Protein AF-A0A329TWL8-F1 (afdb_monomer)

Structure (mmCIF, N/CA/C/O backbone):
data_AF-A0A329TWL8-F1
#
_entry.id   AF-A0A329TWL8-F1
#
loop_
_atom_site.group_PDB
_atom_site.id
_atom_site.type_symbol
_atom_site.label_atom_id
_atom_site.label_alt_id
_atom_site.label_comp_id
_atom_site.label_asym_id
_atom_site.label_entity_id
_atom_site.label_seq_id
_atom_site.pdbx_PDB_ins_code
_atom_site.Cartn_x
_atom_site.Cartn_y
_atom_site.Cartn_z
_atom_site.occupancy
_atom_site.B_iso_or_equiv
_atom_site.auth_seq_id
_atom_site.auth_comp_id
_atom_site.auth_asym_id
_atom_site.auth_atom_id
_atom_site.pdbx_PDB_model_num
ATOM 1 N N . ASP A 1 1 ? -19.355 -15.236 -32.716 1.00 65.25 1 ASP A N 1
ATOM 2 C CA . ASP A 1 1 ? -18.525 -16.427 -32.459 1.00 65.25 1 ASP A CA 1
ATOM 3 C C . ASP A 1 1 ? -17.186 -16.165 -31.797 1.00 65.25 1 ASP A C 1
ATOM 5 O O . ASP A 1 1 ? -17.048 -16.564 -30.650 1.00 65.25 1 ASP A O 1
ATOM 9 N N . VAL A 1 2 ? -16.257 -15.403 -32.382 1.00 63.81 2 VAL A N 1
ATOM 10 C CA . VAL A 1 2 ? -14.885 -15.253 -31.831 1.00 63.81 2 VAL A CA 1
ATOM 11 C C . VAL A 1 2 ? -14.821 -14.776 -30.362 1.00 63.81 2 VAL A C 1
ATOM 13 O O . VAL A 1 2 ? -14.029 -15.282 -29.573 1.00 63.81 2 VAL A O 1
ATOM 16 N N . ARG A 1 3 ? -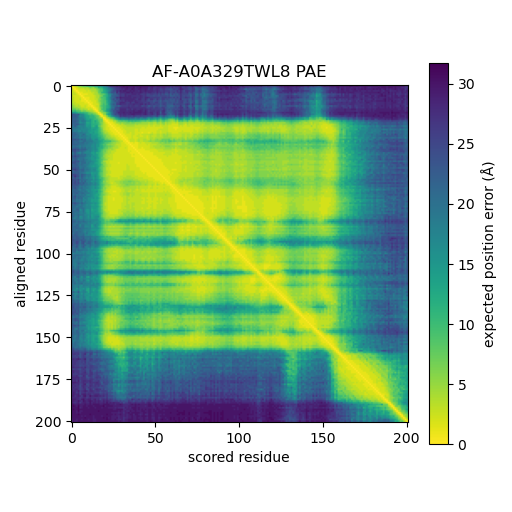15.680 -13.834 -29.936 1.00 63.31 3 ARG A N 1
ATOM 17 C CA . ARG A 1 3 ? -15.726 -13.373 -28.527 1.00 63.31 3 ARG A CA 1
ATOM 18 C C . ARG A 1 3 ? -16.242 -14.434 -27.549 1.00 63.31 3 ARG A C 1
ATOM 20 O O . ARG A 1 3 ? -15.823 -14.441 -26.391 1.00 63.31 3 ARG A O 1
ATOM 27 N N . ALA A 1 4 ? -17.156 -15.296 -27.993 1.00 77.00 4 ALA A N 1
ATOM 28 C CA . ALA A 1 4 ? -17.702 -16.370 -27.171 1.00 77.00 4 ALA A CA 1
ATOM 29 C C . ALA A 1 4 ? -16.665 -17.486 -26.994 1.00 77.00 4 ALA A C 1
ATOM 31 O O . ALA A 1 4 ? -16.421 -17.898 -25.864 1.00 77.00 4 ALA A O 1
ATOM 32 N N . GLU A 1 5 ? -15.973 -17.866 -28.072 1.00 68.12 5 GLU A N 1
ATOM 33 C CA . GLU A 1 5 ? -14.856 -18.817 -28.020 1.00 68.12 5 GLU A CA 1
ATOM 34 C C . GLU A 1 5 ? -13.704 -18.306 -27.152 1.00 68.12 5 GLU A C 1
ATOM 36 O O . GLU A 1 5 ? -13.196 -19.044 -26.312 1.00 68.12 5 GLU A O 1
ATOM 41 N N . TYR A 1 6 ? -13.334 -17.025 -27.268 1.00 59.16 6 TYR A N 1
ATOM 42 C CA . TYR A 1 6 ? -12.262 -16.449 -26.450 1.00 59.16 6 TYR A CA 1
ATOM 43 C C . TYR A 1 6 ? -12.638 -16.388 -24.961 1.00 59.16 6 TYR A C 1
ATOM 45 O O . TYR A 1 6 ? -11.825 -16.701 -24.091 1.00 59.16 6 TYR A O 1
ATOM 53 N N . SER A 1 7 ? -13.898 -16.058 -24.654 1.00 70.38 7 SER A N 1
ATOM 54 C CA . SER A 1 7 ? -14.418 -16.088 -23.280 1.00 70.38 7 SER A CA 1
ATOM 55 C C . SER A 1 7 ? -14.464 -17.512 -22.723 1.00 70.38 7 SER A C 1
ATOM 57 O O . SER A 1 7 ? -14.167 -17.730 -21.550 1.00 70.38 7 SER A O 1
ATOM 59 N N . GLN A 1 8 ? -14.818 -18.490 -23.555 1.00 76.19 8 GLN A N 1
ATOM 60 C CA . GLN A 1 8 ? -14.860 -19.902 -23.188 1.00 76.19 8 GLN A CA 1
ATOM 61 C C . GLN A 1 8 ? -13.454 -20.474 -22.971 1.00 76.19 8 GLN A C 1
ATOM 63 O O . GLN A 1 8 ? -13.246 -21.207 -22.006 1.00 76.19 8 GLN A O 1
ATOM 68 N N . MET A 1 9 ? -12.480 -20.079 -23.793 1.00 72.75 9 MET A N 1
ATOM 69 C CA . MET A 1 9 ? -11.069 -20.426 -23.627 1.00 72.75 9 MET A CA 1
ATOM 70 C C . MET A 1 9 ? -10.499 -19.842 -22.326 1.00 72.75 9 MET A C 1
ATOM 72 O O . MET A 1 9 ? -9.868 -20.576 -21.566 1.00 72.75 9 MET A O 1
ATOM 76 N N . LEU A 1 10 ? -10.780 -18.567 -22.012 1.00 62.41 10 LEU A N 1
ATOM 77 C CA . LEU A 1 10 ? -10.376 -17.956 -20.736 1.00 62.41 10 LEU A CA 1
ATOM 78 C C . LEU A 1 10 ? -10.998 -18.689 -19.541 1.00 62.41 10 LEU A C 1
ATOM 80 O O . LEU A 1 10 ? -10.306 -19.018 -18.582 1.00 62.41 10 LEU A O 1
ATOM 84 N N . ARG A 1 11 ? -12.301 -18.996 -19.610 1.00 67.25 11 ARG A N 1
ATOM 85 C CA . ARG A 1 11 ? -13.009 -19.751 -18.564 1.00 67.25 11 ARG A CA 1
ATOM 86 C C . ARG A 1 11 ? -12.445 -21.159 -18.385 1.00 67.25 11 ARG A C 1
ATOM 88 O O . ARG A 1 11 ? -12.330 -21.617 -17.257 1.00 67.25 11 ARG A O 1
ATOM 95 N N . GLN A 1 12 ? -12.065 -21.835 -19.469 1.00 62.75 12 GLN A N 1
ATOM 96 C CA . GLN A 1 12 ? -11.427 -23.151 -19.399 1.00 62.75 12 GLN A CA 1
ATOM 97 C C . GLN A 1 12 ? -10.017 -23.094 -18.809 1.00 62.75 12 GLN A C 1
ATOM 99 O O . GLN A 1 12 ? -9.627 -24.028 -18.115 1.00 62.75 12 GLN A O 1
ATOM 104 N N . GLN A 1 13 ? -9.252 -22.031 -19.062 1.00 56.81 13 GLN A N 1
ATOM 105 C CA . GLN A 1 13 ? -7.946 -21.841 -18.427 1.00 56.81 13 GLN A CA 1
ATOM 106 C C . GLN A 1 13 ? -8.085 -21.553 -16.926 1.00 56.81 13 GLN A C 1
ATOM 108 O O . GLN A 1 13 ? -7.370 -22.168 -16.141 1.00 56.81 13 GLN A O 1
ATOM 113 N N . LEU A 1 14 ? -9.065 -20.731 -16.530 1.00 56.91 14 LEU A N 1
ATOM 114 C CA . LEU A 1 14 ? -9.421 -20.485 -15.124 1.00 56.91 14 LEU A CA 1
ATOM 115 C C . LEU A 1 14 ? -9.928 -21.752 -14.406 1.00 56.91 14 LEU A C 1
ATOM 117 O O . LEU A 1 14 ? -9.678 -21.943 -13.222 1.00 56.91 14 LEU A O 1
ATOM 121 N N . ALA A 1 15 ? -10.631 -22.644 -15.112 1.00 55.94 15 ALA A N 1
ATOM 122 C CA . ALA A 1 15 ? -11.169 -23.884 -14.544 1.00 55.94 15 ALA A CA 1
ATOM 123 C C . ALA A 1 15 ? -10.122 -24.999 -14.370 1.00 55.94 15 ALA A C 1
ATOM 125 O O . ALA A 1 15 ? -10.356 -25.953 -13.631 1.00 55.94 15 ALA A O 1
ATOM 126 N N . LYS A 1 16 ? -8.970 -24.914 -15.048 1.00 54.28 16 LYS A N 1
ATOM 127 C CA . LYS A 1 16 ? -7.930 -25.957 -15.019 1.00 54.28 16 LYS A CA 1
ATOM 128 C C . LYS A 1 16 ? -7.021 -25.897 -13.786 1.00 54.28 16 LYS A C 1
ATOM 130 O O . LYS A 1 16 ? -6.043 -26.637 -13.735 1.00 54.28 16 LYS A O 1
ATOM 135 N N . GLY A 1 17 ? -7.332 -25.058 -12.794 1.00 43.75 17 GLY A N 1
ATOM 136 C CA . GLY A 1 17 ? -6.770 -25.108 -11.435 1.00 43.75 17 GLY A CA 1
ATOM 137 C C . GLY A 1 17 ? -5.284 -24.758 -11.308 1.00 43.75 17 GLY A C 1
ATOM 138 O O . GLY A 1 17 ? -4.799 -24.520 -10.207 1.00 43.75 17 GLY A O 1
ATOM 139 N N . ASN A 1 18 ? -4.553 -24.657 -12.416 1.00 44.91 18 ASN A N 1
ATOM 140 C CA . ASN A 1 18 ? -3.199 -24.130 -12.453 1.00 44.91 18 ASN A CA 1
ATOM 141 C C . ASN A 1 18 ? -3.261 -22.619 -12.716 1.00 44.91 18 ASN A C 1
ATOM 143 O O . ASN A 1 18 ? -2.814 -22.130 -13.751 1.00 44.91 18 ASN A O 1
ATOM 147 N N . ASN A 1 19 ? -3.891 -21.885 -11.796 1.00 53.28 19 ASN A N 1
ATOM 148 C CA . ASN A 1 19 ? -4.248 -20.479 -12.001 1.00 53.28 19 ASN A CA 1
ATOM 149 C C . ASN A 1 19 ? -3.047 -19.521 -12.010 1.00 53.28 19 ASN A C 1
ATOM 151 O O . ASN A 1 19 ? -3.243 -18.324 -12.194 1.00 53.28 19 ASN A O 1
ATOM 155 N N . GLY A 1 20 ? -1.816 -19.994 -11.763 1.00 52.53 20 GLY A N 1
ATOM 156 C CA . GLY A 1 20 ? -0.622 -19.135 -11.701 1.00 52.53 20 GLY A CA 1
ATOM 157 C C . GLY A 1 20 ? -0.746 -17.966 -10.708 1.00 52.53 20 GLY A C 1
ATOM 158 O O . GLY A 1 20 ? 0.056 -17.032 -10.748 1.00 52.53 20 GLY A O 1
ATOM 159 N N . LEU A 1 21 ? -1.763 -17.998 -9.834 1.00 61.69 21 LEU A N 1
ATOM 160 C CA . LEU A 1 21 ? -2.148 -16.920 -8.934 1.00 61.69 21 LEU A CA 1
ATOM 161 C C . LEU A 1 21 ? -1.100 -16.819 -7.832 1.00 61.69 21 LEU A C 1
ATOM 163 O O . LEU A 1 21 ? -1.119 -17.534 -6.831 1.00 61.69 21 LEU A O 1
ATOM 167 N N . THR A 1 22 ? -0.159 -15.908 -8.040 1.00 72.25 22 THR A N 1
ATOM 168 C CA . THR A 1 22 ? 0.855 -15.575 -7.049 1.00 72.25 22 THR A CA 1
ATOM 169 C C . THR A 1 22 ? 0.256 -14.576 -6.069 1.00 72.25 22 THR A C 1
ATOM 171 O O . THR A 1 22 ? 0.025 -13.418 -6.408 1.00 72.25 22 THR A O 1
ATOM 174 N N . LYS A 1 23 ? 0.001 -15.010 -4.832 1.00 80.38 23 LYS A N 1
ATOM 175 C CA . LYS A 1 23 ? -0.454 -14.121 -3.755 1.00 80.38 23 LYS A CA 1
ATOM 176 C C . LYS A 1 23 ? 0.767 -13.485 -3.103 1.00 80.38 23 LYS A C 1
ATOM 178 O O . LYS A 1 23 ? 1.514 -14.156 -2.395 1.00 80.38 23 LYS A O 1
ATOM 183 N N . THR A 1 24 ? 0.988 -12.196 -3.336 1.00 87.62 24 THR A N 1
ATOM 184 C CA . THR A 1 24 ? 2.048 -11.439 -2.655 1.00 87.62 24 THR A CA 1
ATOM 185 C C . THR A 1 24 ? 1.447 -10.575 -1.555 1.00 87.62 24 THR A C 1
ATOM 187 O O . THR A 1 24 ? 0.487 -9.845 -1.786 1.00 87.62 24 THR A O 1
ATOM 190 N N . LYS A 1 25 ? 1.997 -10.679 -0.343 1.00 89.75 25 LYS A N 1
ATOM 191 C CA . LYS A 1 25 ? 1.508 -9.962 0.838 1.00 89.75 25 LYS A CA 1
ATOM 192 C C . LYS A 1 25 ? 2.498 -8.875 1.225 1.00 89.75 25 LYS A C 1
ATOM 194 O O . LYS A 1 25 ? 3.705 -9.112 1.241 1.00 89.75 25 LYS A O 1
ATOM 199 N N . PHE A 1 26 ? 1.975 -7.709 1.576 1.00 92.62 26 PHE A N 1
ATOM 200 C CA . PHE A 1 26 ? 2.767 -6.574 2.030 1.00 92.62 26 PHE A CA 1
ATOM 201 C C . PHE A 1 26 ? 2.201 -6.059 3.344 1.00 92.62 26 PHE A C 1
ATOM 203 O O . PHE A 1 26 ? 0.988 -5.997 3.524 1.00 92.62 26 PHE A O 1
ATOM 210 N N . ILE A 1 27 ? 3.094 -5.668 4.248 1.00 92.69 27 ILE A N 1
ATOM 211 C CA . ILE A 1 27 ? 2.739 -4.972 5.479 1.00 92.69 27 ILE A CA 1
ATOM 212 C C . ILE A 1 27 ? 3.425 -3.621 5.437 1.00 92.69 27 ILE A C 1
ATOM 214 O O . ILE A 1 27 ? 4.637 -3.533 5.237 1.00 92.69 27 ILE A O 1
ATOM 218 N N . THR A 1 28 ? 2.629 -2.575 5.621 1.00 93.25 28 THR A N 1
ATOM 219 C CA . THR A 1 28 ? 3.125 -1.213 5.783 1.00 93.25 28 THR A CA 1
ATOM 220 C C . THR A 1 28 ? 2.802 -0.769 7.195 1.00 93.25 28 THR A C 1
ATOM 222 O O . THR A 1 28 ? 1.662 -0.874 7.636 1.00 93.25 28 THR A O 1
ATOM 225 N N . PHE A 1 29 ? 3.813 -0.276 7.894 1.00 92.44 29 PHE A N 1
ATOM 226 C CA . PHE A 1 29 ? 3.691 0.297 9.224 1.00 92.44 29 PHE A CA 1
ATOM 227 C C . PHE A 1 29 ? 4.462 1.614 9.259 1.00 92.44 29 PHE A C 1
ATOM 229 O O . PHE A 1 29 ? 5.386 1.837 8.471 1.00 92.44 29 PHE A O 1
ATOM 236 N N . GLY A 1 30 ? 4.053 2.495 10.161 1.00 90.62 30 GLY A N 1
ATOM 237 C CA . GLY A 1 30 ? 4.660 3.800 10.363 1.00 90.62 30 GLY A CA 1
ATOM 238 C C . GLY A 1 30 ? 4.705 4.134 11.844 1.00 90.62 30 GLY A C 1
ATOM 239 O O . GLY A 1 30 ? 3.946 3.581 12.639 1.00 90.62 30 GLY A O 1
ATOM 240 N N . VAL A 1 31 ? 5.618 5.028 12.202 1.00 89.38 31 VAL A N 1
ATOM 241 C CA . VAL A 1 31 ? 5.763 5.548 13.560 1.00 89.38 31 VAL A CA 1
ATOM 242 C C . VAL A 1 31 ? 5.754 7.064 13.472 1.00 89.38 31 VAL A C 1
ATOM 244 O O . VAL A 1 31 ? 6.453 7.638 12.638 1.00 89.38 31 VAL A O 1
ATOM 247 N N . GLU A 1 32 ? 4.969 7.701 14.331 1.00 89.19 32 GLU A N 1
ATOM 248 C CA . GLU A 1 32 ? 4.952 9.153 14.483 1.00 89.19 32 GLU A CA 1
ATOM 249 C C . GLU A 1 32 ? 5.991 9.584 15.528 1.00 89.19 32 GLU A C 1
ATOM 251 O O . GLU A 1 32 ? 6.213 8.898 16.532 1.00 89.19 32 GLU A O 1
ATOM 256 N N . GLY A 1 33 ? 6.644 10.720 15.296 1.00 89.50 33 GLY A N 1
ATOM 257 C CA . GLY A 1 33 ? 7.590 11.313 16.236 1.00 89.50 33 GLY A CA 1
ATOM 258 C C . GLY A 1 33 ? 8.065 12.685 15.775 1.00 89.50 33 GLY A C 1
ATOM 259 O O . GLY A 1 33 ? 7.796 13.102 14.651 1.00 89.50 33 GLY A O 1
ATOM 260 N N . GLU A 1 34 ? 8.765 13.388 16.660 1.00 91.25 34 GLU A N 1
ATOM 261 C CA . GLU A 1 34 ? 9.080 14.812 16.486 1.00 91.25 34 GLU A CA 1
ATOM 262 C C . GLU A 1 34 ? 10.254 15.052 15.529 1.00 91.25 34 GLU A C 1
ATOM 264 O O . GLU A 1 34 ? 10.387 16.129 14.950 1.00 91.25 34 GLU A O 1
ATOM 269 N N . SER A 1 35 ? 11.118 14.051 15.338 1.00 94.38 35 SER A N 1
ATOM 270 C CA . SER A 1 35 ? 12.263 14.153 14.436 1.00 94.38 35 SER A CA 1
ATOM 271 C C . SER A 1 35 ? 12.649 12.817 13.810 1.00 94.38 35 SER A C 1
ATOM 273 O O . SER A 1 35 ? 12.469 11.744 14.391 1.00 94.38 35 SER A O 1
ATOM 275 N N . MET A 1 36 ? 13.287 12.883 12.640 1.00 93.31 36 MET A N 1
ATOM 276 C CA . MET A 1 36 ? 13.834 11.702 11.965 1.00 93.31 36 MET A CA 1
ATOM 277 C C . MET A 1 36 ? 14.874 10.960 12.813 1.00 93.31 36 MET A C 1
ATOM 279 O O . MET A 1 36 ? 14.956 9.736 12.733 1.00 93.31 36 MET A O 1
ATOM 283 N N . ALA A 1 37 ? 15.639 11.679 13.642 1.00 94.31 37 ALA A N 1
ATOM 284 C CA . ALA A 1 37 ? 16.640 11.088 14.528 1.00 94.31 37 ALA A CA 1
ATOM 285 C C . ALA A 1 37 ? 16.010 10.181 15.597 1.00 94.31 37 ALA A C 1
ATOM 287 O O . ALA A 1 37 ? 16.580 9.151 15.942 1.00 94.31 37 ALA A O 1
ATOM 288 N N . GLN A 1 38 ? 14.815 10.532 16.077 1.00 92.62 38 GLN A N 1
ATOM 289 C CA . GLN A 1 38 ? 14.060 9.730 17.038 1.00 92.62 38 GLN A CA 1
ATOM 290 C C . GLN A 1 38 ? 13.287 8.591 16.357 1.00 92.62 38 GLN A C 1
ATOM 292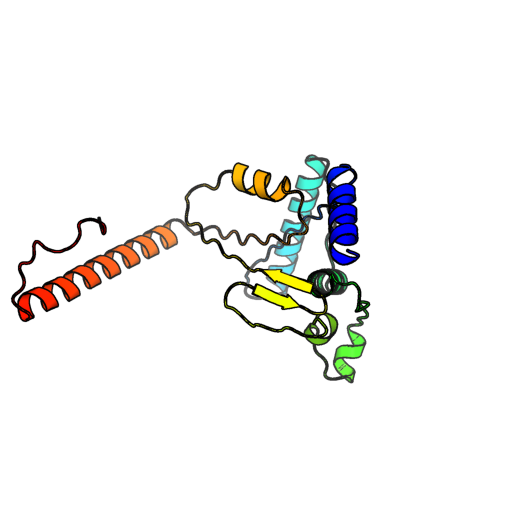 O O . GLN A 1 38 ? 13.248 7.468 16.859 1.00 92.62 38 GLN A O 1
ATOM 297 N N . VAL A 1 39 ? 12.648 8.878 15.220 1.00 94.75 39 VAL A N 1
ATOM 298 C CA . VAL A 1 39 ? 11.734 7.937 14.555 1.00 94.75 39 VAL A CA 1
ATOM 299 C C . VAL A 1 39 ? 12.490 6.797 13.882 1.00 94.75 39 VAL A C 1
ATOM 301 O O . VAL A 1 39 ? 12.046 5.652 13.948 1.00 94.75 39 VAL A O 1
ATOM 304 N N . LYS A 1 40 ? 13.640 7.080 13.260 1.00 94.19 40 LYS A N 1
ATOM 305 C CA . LYS A 1 40 ? 14.371 6.088 12.464 1.00 94.19 40 LYS A CA 1
ATOM 306 C C . LYS A 1 40 ? 14.819 4.860 13.274 1.00 94.19 40 LYS A C 1
ATOM 308 O O . LYS A 1 40 ? 14.435 3.764 12.875 1.00 94.19 40 LYS A O 1
ATOM 313 N N . PRO A 1 41 ? 15.504 4.992 14.429 1.00 94.88 41 PRO A N 1
ATOM 314 C CA . PRO A 1 41 ? 15.873 3.830 15.242 1.00 94.88 41 PRO A CA 1
ATOM 315 C C . PRO A 1 41 ? 14.661 3.003 15.684 1.00 94.88 41 PRO A C 1
ATOM 317 O O . PRO A 1 41 ? 14.713 1.777 15.728 1.00 94.88 41 PRO A O 1
ATOM 320 N N . ARG A 1 42 ? 13.543 3.674 15.984 1.00 94.19 42 ARG A N 1
ATOM 321 C CA . ARG A 1 42 ? 12.302 3.028 16.420 1.00 94.19 42 ARG A CA 1
ATOM 322 C C . ARG A 1 42 ? 11.649 2.236 15.284 1.00 94.19 42 ARG A C 1
ATOM 324 O O . ARG A 1 42 ? 11.188 1.122 15.507 1.00 94.19 42 ARG A O 1
ATOM 331 N N . LEU A 1 43 ? 11.652 2.788 14.071 1.00 94.31 43 LEU A N 1
ATOM 332 C CA . LEU A 1 43 ? 11.173 2.110 12.868 1.00 94.31 43 LEU A CA 1
ATOM 333 C C . LEU A 1 43 ? 12.045 0.892 12.525 1.00 94.31 43 LEU A C 1
ATOM 335 O O . LEU A 1 43 ? 11.504 -0.175 12.241 1.00 94.31 43 LEU A O 1
ATOM 339 N N . ASP A 1 44 ? 13.371 1.039 12.600 1.00 94.62 44 ASP A N 1
ATOM 340 C CA . ASP A 1 44 ? 14.327 -0.043 12.339 1.00 94.62 44 ASP A CA 1
ATOM 341 C C . ASP A 1 44 ? 14.158 -1.192 13.347 1.00 94.62 44 ASP A C 1
ATOM 343 O O . ASP A 1 44 ? 14.176 -2.365 12.968 1.00 94.62 44 ASP A O 1
ATOM 347 N N . HIS A 1 45 ? 13.921 -0.868 14.622 1.00 95.31 45 HIS A N 1
ATOM 348 C CA . HIS A 1 45 ? 13.639 -1.863 15.655 1.00 95.31 45 HIS A CA 1
ATOM 349 C C . HIS A 1 45 ? 12.362 -2.662 15.351 1.00 95.31 45 HIS A C 1
ATOM 351 O O . HIS A 1 45 ? 12.420 -3.888 15.277 1.00 95.31 45 HIS A O 1
ATOM 357 N N . ILE A 1 46 ? 11.245 -1.980 15.062 1.00 95.00 46 ILE A N 1
ATOM 358 C CA . ILE A 1 46 ? 9.974 -2.634 14.700 1.00 95.00 46 ILE A CA 1
ATOM 359 C C . ILE A 1 46 ? 10.137 -3.497 13.444 1.00 95.00 46 ILE A C 1
ATOM 361 O O . ILE A 1 46 ? 9.604 -4.604 13.379 1.00 95.00 46 ILE A O 1
ATOM 365 N N . GLN A 1 47 ? 10.886 -3.019 12.443 1.00 95.06 47 GLN A N 1
ATOM 366 C CA . GLN A 1 47 ? 11.165 -3.797 11.238 1.00 95.06 47 GLN A CA 1
ATOM 367 C C . GLN A 1 47 ? 11.874 -5.112 11.575 1.00 95.06 47 GLN A C 1
ATOM 369 O O . GLN A 1 47 ? 11.464 -6.165 11.090 1.00 95.06 47 GLN A O 1
ATOM 374 N N . ASN A 1 48 ? 12.923 -5.060 12.396 1.00 95.88 48 ASN A N 1
ATOM 375 C CA . ASN A 1 48 ? 13.687 -6.246 12.774 1.00 95.88 48 ASN A CA 1
ATOM 376 C C . ASN A 1 48 ? 12.835 -7.229 13.581 1.00 95.88 48 ASN A C 1
ATOM 378 O O . ASN A 1 48 ? 12.873 -8.429 13.313 1.00 95.88 48 ASN A O 1
ATOM 382 N N . ASP A 1 49 ? 12.016 -6.731 14.505 1.00 95.50 49 ASP A N 1
ATOM 383 C CA . ASP A 1 49 ? 11.102 -7.566 15.284 1.00 95.50 49 ASP A CA 1
ATOM 384 C C . ASP A 1 49 ? 10.073 -8.266 14.389 1.00 95.50 49 ASP A C 1
ATOM 386 O O . ASP A 1 49 ? 9.845 -9.470 14.524 1.00 95.50 49 ASP A O 1
ATOM 390 N N . LEU A 1 50 ? 9.497 -7.551 13.415 1.00 94.69 50 LEU A N 1
ATOM 391 C CA . LEU A 1 50 ? 8.584 -8.134 12.429 1.00 94.69 50 LEU A CA 1
ATOM 392 C C . LEU A 1 50 ? 9.267 -9.216 11.587 1.00 94.69 50 LEU A C 1
ATOM 394 O O . LEU A 1 50 ? 8.711 -10.301 11.426 1.00 94.69 50 LEU A O 1
ATOM 398 N N . LEU A 1 51 ? 10.471 -8.951 11.072 1.00 95.50 51 LEU A N 1
ATOM 399 C CA . LEU A 1 51 ? 11.228 -9.928 10.283 1.00 95.50 51 LEU A CA 1
ATOM 400 C C . LEU A 1 51 ? 11.560 -11.181 11.103 1.00 95.50 51 LEU A C 1
ATOM 402 O O . LEU A 1 51 ? 11.396 -12.295 10.605 1.00 95.50 51 LEU A O 1
ATOM 406 N N . ASN A 1 52 ? 11.951 -11.014 12.367 1.00 95.50 52 ASN A N 1
ATOM 407 C CA . ASN A 1 52 ? 12.216 -12.123 13.281 1.00 95.50 52 ASN A CA 1
ATOM 408 C C . ASN A 1 52 ? 10.954 -12.950 13.554 1.00 95.50 52 ASN A C 1
ATOM 410 O O . ASN A 1 52 ? 11.008 -14.180 13.536 1.00 95.50 52 ASN A O 1
ATOM 414 N N . ASN A 1 53 ? 9.811 -12.297 13.770 1.00 95.38 53 ASN A N 1
ATOM 415 C CA . ASN A 1 53 ? 8.535 -12.982 13.962 1.00 95.38 53 ASN A CA 1
ATOM 416 C C . ASN A 1 53 ? 8.121 -13.767 12.710 1.00 95.38 53 ASN A C 1
ATOM 418 O O . ASN A 1 53 ? 7.738 -14.929 12.826 1.00 95.38 53 ASN A O 1
ATOM 422 N N . PHE A 1 54 ? 8.276 -13.193 11.512 1.00 95.00 54 PHE A N 1
ATOM 423 C CA . PHE A 1 54 ? 8.036 -13.926 10.266 1.00 95.00 54 PHE A CA 1
ATOM 424 C C . PHE A 1 54 ? 8.968 -15.122 10.107 1.00 95.00 54 PHE A C 1
ATOM 426 O O . PHE A 1 54 ? 8.503 -16.211 9.776 1.00 95.00 54 PHE A O 1
ATOM 433 N N . HIS A 1 55 ? 10.253 -14.952 10.411 1.00 94.56 55 HIS A N 1
ATOM 434 C CA . HIS A 1 55 ? 11.218 -16.039 10.339 1.00 94.56 55 HIS A CA 1
ATOM 435 C C . HIS A 1 55 ? 10.846 -17.202 11.273 1.00 94.56 55 HIS A C 1
ATOM 437 O O . HIS A 1 55 ? 10.878 -18.357 10.853 1.00 94.56 55 HIS A O 1
ATOM 443 N N . ARG A 1 56 ? 10.404 -16.908 12.505 1.00 94.88 56 ARG A N 1
ATOM 444 C CA . ARG A 1 56 ? 9.906 -17.918 13.462 1.00 94.88 56 ARG A CA 1
ATOM 445 C C . ARG A 1 56 ? 8.666 -18.661 12.964 1.00 94.88 56 ARG A C 1
ATOM 447 O O . ARG A 1 56 ? 8.493 -19.828 13.294 1.00 94.88 56 ARG A O 1
ATOM 454 N N . LEU A 1 57 ? 7.828 -18.006 12.162 1.00 93.81 57 LEU A N 1
ATOM 455 C CA . LEU A 1 57 ? 6.663 -18.611 11.508 1.00 93.81 57 LEU A CA 1
ATOM 456 C C . LEU A 1 57 ? 7.023 -19.379 10.220 1.00 93.81 57 LEU A C 1
ATOM 458 O O . LEU A 1 57 ? 6.128 -19.853 9.526 1.00 93.81 57 LEU A O 1
ATOM 462 N N . GLY A 1 58 ? 8.309 -19.483 9.866 1.00 92.56 58 GLY A N 1
ATOM 463 C CA . GLY A 1 58 ? 8.762 -20.118 8.625 1.00 92.56 58 GLY A CA 1
ATOM 464 C C . GLY A 1 58 ? 8.519 -19.273 7.369 1.00 92.56 58 GLY A C 1
ATOM 465 O O . GLY A 1 58 ? 8.637 -19.774 6.253 1.00 92.56 58 GLY A O 1
ATOM 466 N N . VAL A 1 59 ? 8.186 -17.989 7.527 1.00 93.31 59 VAL A N 1
ATOM 467 C CA . VAL A 1 59 ? 7.913 -17.062 6.425 1.00 93.31 59 VAL A CA 1
ATOM 468 C C . VAL A 1 59 ? 9.176 -16.278 6.083 1.00 93.31 59 VAL A C 1
ATOM 470 O O . VAL A 1 59 ? 9.770 -15.609 6.929 1.00 93.31 59 VAL A O 1
ATOM 473 N N . GLN A 1 60 ? 9.566 -16.301 4.810 1.00 90.44 60 GLN A N 1
ATOM 474 C CA . GLN A 1 60 ? 10.623 -15.430 4.303 1.00 90.44 60 GLN A CA 1
ATOM 475 C C . GLN A 1 60 ? 10.042 -14.057 3.956 1.00 90.44 60 GLN A C 1
ATOM 477 O O . GLN A 1 60 ? 9.307 -13.905 2.982 1.00 90.44 60 GLN A O 1
ATOM 482 N N . ALA A 1 61 ? 10.389 -13.049 4.752 1.00 94.31 61 ALA A N 1
ATOM 483 C CA . ALA A 1 61 ? 10.021 -11.659 4.519 1.00 94.31 61 ALA A CA 1
ATOM 484 C C . ALA A 1 61 ? 11.265 -10.823 4.195 1.00 94.31 61 ALA A C 1
ATOM 486 O O . ALA A 1 61 ? 12.356 -11.084 4.701 1.00 94.31 61 ALA A O 1
ATOM 487 N N . LYS A 1 62 ? 11.100 -9.798 3.353 1.00 94.62 62 LYS A N 1
ATOM 488 C CA . LYS A 1 62 ? 12.162 -8.843 3.018 1.00 94.62 62 LYS A CA 1
ATOM 489 C C . LYS A 1 62 ? 11.620 -7.413 3.020 1.00 94.62 62 LYS A C 1
ATOM 491 O O . LYS A 1 62 ? 10.500 -7.201 2.547 1.00 94.62 62 LYS A O 1
ATOM 496 N N . PRO A 1 63 ? 12.387 -6.429 3.512 1.00 95.25 63 PRO A N 1
ATOM 497 C CA . PRO A 1 63 ? 11.995 -5.032 3.408 1.00 95.25 63 PRO A CA 1
ATOM 498 C C . PRO A 1 63 ? 12.058 -4.560 1.949 1.00 95.25 63 PRO A C 1
ATOM 500 O O . PRO A 1 63 ? 12.886 -5.027 1.164 1.00 95.25 63 PRO A O 1
ATOM 503 N N . LEU A 1 64 ? 11.192 -3.607 1.595 1.00 95.50 64 LEU A N 1
ATOM 504 C CA . LEU A 1 64 ? 11.212 -2.935 0.295 1.00 95.50 64 LEU A CA 1
ATOM 505 C C . LEU A 1 64 ? 11.753 -1.514 0.425 1.00 95.50 64 LEU A C 1
ATOM 507 O O . LEU A 1 64 ? 11.267 -0.732 1.252 1.00 95.50 64 LEU A O 1
ATOM 511 N N . ASN A 1 65 ? 12.701 -1.168 -0.443 1.00 94.38 65 ASN A N 1
ATOM 512 C CA . ASN A 1 65 ? 13.206 0.195 -0.583 1.00 94.38 65 ASN A CA 1
ATOM 513 C C . ASN A 1 65 ? 12.238 1.086 -1.390 1.00 94.38 65 ASN A C 1
ATOM 515 O O . ASN A 1 65 ? 11.245 0.614 -1.943 1.00 94.38 65 ASN A O 1
ATOM 519 N N . GLY A 1 66 ? 12.530 2.388 -1.471 1.00 94.12 66 GLY A N 1
ATOM 520 C CA . GLY A 1 66 ? 11.656 3.356 -2.144 1.00 94.12 66 GLY A CA 1
ATOM 521 C C . GLY A 1 66 ? 11.366 3.020 -3.612 1.00 94.12 66 GLY A C 1
ATOM 522 O O . GLY A 1 66 ? 10.210 3.044 -4.017 1.00 94.12 66 GLY A O 1
ATOM 523 N N . VAL A 1 67 ? 12.380 2.626 -4.388 1.00 95.56 67 VAL A N 1
ATOM 524 C CA . VAL A 1 67 ? 12.208 2.276 -5.811 1.00 95.56 67 VAL A CA 1
ATOM 525 C C . VAL A 1 67 ? 11.360 1.015 -5.970 1.00 95.56 67 VAL A C 1
ATOM 527 O O . VAL A 1 67 ? 10.476 0.970 -6.816 1.00 95.56 67 VAL A O 1
ATOM 530 N N . GLN A 1 68 ? 11.575 0.006 -5.126 1.00 95.88 68 GLN A N 1
ATOM 531 C CA . GLN A 1 68 ? 10.786 -1.228 -5.136 1.00 95.88 68 GLN A CA 1
ATOM 532 C C . GLN A 1 68 ? 9.319 -0.980 -4.764 1.00 95.88 68 GLN A C 1
ATOM 534 O O . GLN A 1 68 ? 8.430 -1.603 -5.338 1.00 95.88 68 GLN A O 1
ATOM 539 N N . ARG A 1 69 ? 9.049 -0.050 -3.838 1.00 95.69 69 ARG A N 1
ATOM 540 C CA . ARG A 1 69 ? 7.678 0.374 -3.509 1.00 95.69 69 ARG A CA 1
ATOM 541 C C . ARG A 1 69 ? 7.022 1.110 -4.677 1.00 95.69 69 ARG A C 1
ATOM 543 O O . ARG A 1 69 ? 5.859 0.854 -4.968 1.00 95.69 69 ARG A O 1
ATOM 550 N N . LEU A 1 70 ? 7.759 1.989 -5.363 1.00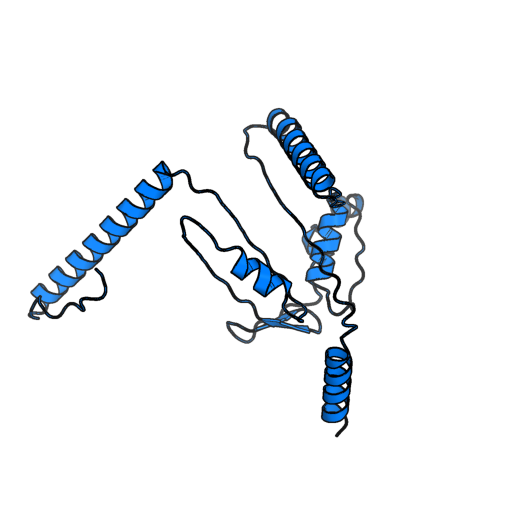 96.00 70 LEU A N 1
ATOM 551 C CA . LEU A 1 70 ? 7.272 2.656 -6.575 1.00 96.00 70 LEU A CA 1
ATOM 552 C C . LEU A 1 70 ? 6.982 1.647 -7.688 1.00 96.00 70 LEU A C 1
ATOM 554 O O . LEU A 1 70 ? 5.926 1.727 -8.303 1.00 96.00 70 LEU A O 1
ATOM 558 N N . LYS A 1 71 ? 7.860 0.657 -7.885 1.00 95.38 71 LYS A N 1
ATOM 559 C CA . LYS A 1 71 ? 7.635 -0.442 -8.829 1.00 95.38 71 LYS A CA 1
ATOM 560 C C . LYS A 1 71 ? 6.347 -1.199 -8.509 1.00 95.38 71 LYS A C 1
ATOM 562 O O . LYS A 1 71 ? 5.539 -1.401 -9.403 1.00 95.38 71 LYS A O 1
ATOM 567 N N . LEU A 1 72 ? 6.136 -1.556 -7.241 1.00 94.56 72 LEU A N 1
ATOM 568 C CA . LEU A 1 72 ? 4.913 -2.229 -6.804 1.00 94.56 72 LEU A CA 1
ATOM 569 C C . LEU A 1 72 ? 3.661 -1.397 -7.123 1.00 94.56 72 LEU A C 1
ATOM 571 O O . LEU A 1 72 ? 2.704 -1.924 -7.676 1.00 94.56 72 LEU A O 1
ATOM 575 N N . MET A 1 73 ? 3.671 -0.098 -6.810 1.00 94.69 73 MET A N 1
ATOM 576 C CA . MET A 1 73 ? 2.542 0.785 -7.127 1.00 94.69 73 MET A CA 1
ATOM 577 C C . MET A 1 73 ? 2.337 0.943 -8.639 1.00 94.69 73 MET A C 1
ATOM 579 O O . MET A 1 73 ? 1.199 0.934 -9.098 1.00 94.69 73 MET A O 1
ATOM 583 N N . HIS A 1 74 ? 3.417 1.043 -9.422 1.00 95.19 74 HIS A N 1
ATOM 584 C CA . HIS A 1 74 ? 3.346 1.045 -10.886 1.00 95.19 74 HIS A CA 1
ATOM 585 C C . HIS A 1 74 ? 2.689 -0.234 -11.411 1.00 95.19 74 HIS A C 1
ATOM 587 O O . HIS A 1 74 ? 1.769 -0.133 -12.218 1.00 95.19 74 HIS A O 1
ATOM 593 N N . ASP A 1 75 ? 3.088 -1.405 -10.908 1.00 92.06 75 ASP A N 1
ATOM 594 C CA . ASP A 1 75 ? 2.526 -2.701 -11.307 1.00 92.06 75 ASP A CA 1
ATOM 595 C C . ASP A 1 75 ? 1.031 -2.807 -10.973 1.00 92.06 75 ASP A C 1
ATOM 597 O O . ASP A 1 75 ? 0.258 -3.352 -11.757 1.00 92.06 75 ASP A O 1
ATOM 601 N N . MET A 1 76 ? 0.602 -2.234 -9.843 1.00 91.12 76 MET A N 1
ATOM 602 C CA . MET A 1 76 ? -0.815 -2.159 -9.464 1.00 91.12 76 MET A CA 1
ATOM 603 C C . MET A 1 76 ? -1.634 -1.271 -10.408 1.00 91.12 76 MET A C 1
ATOM 605 O O . MET A 1 76 ? -2.802 -1.565 -10.651 1.00 91.12 76 MET A O 1
ATOM 609 N N . PHE A 1 77 ? -1.050 -0.195 -10.942 1.00 91.38 77 PHE A N 1
ATOM 610 C CA . PHE A 1 77 ? -1.737 0.707 -11.870 1.00 91.38 77 PHE A CA 1
ATOM 611 C C . PHE A 1 77 ? -1.628 0.276 -13.341 1.00 91.38 77 PHE A C 1
ATOM 613 O O . PHE A 1 77 ? -2.498 0.612 -14.137 1.00 91.38 77 PHE A O 1
ATOM 620 N N . ASN A 1 78 ? -0.604 -0.497 -13.709 1.00 90.50 78 ASN A N 1
ATOM 621 C CA . ASN A 1 78 ? -0.294 -0.893 -15.089 1.00 90.50 78 ASN A CA 1
ATOM 622 C C . ASN A 1 78 ? -0.404 -2.415 -15.286 1.00 90.50 78 ASN A C 1
ATOM 624 O O . ASN A 1 78 ? 0.438 -3.046 -15.925 1.00 90.50 78 ASN A O 1
ATOM 628 N N . MET A 1 79 ? -1.457 -3.016 -14.724 1.00 86.56 79 MET A N 1
ATOM 629 C CA . MET A 1 79 ? -1.698 -4.466 -14.773 1.00 86.56 79 MET A CA 1
ATOM 630 C C . MET A 1 79 ? -1.951 -5.002 -16.192 1.00 86.56 79 MET A C 1
ATOM 632 O O . MET A 1 79 ? -1.856 -6.205 -16.420 1.00 86.56 79 MET A O 1
ATOM 636 N N . ASP A 1 80 ? -2.278 -4.126 -17.144 1.00 85.44 80 ASP A N 1
ATOM 637 C CA . ASP A 1 80 ? -2.419 -4.460 -18.564 1.00 85.44 80 ASP A CA 1
ATOM 638 C C . ASP A 1 80 ? -1.072 -4.724 -19.263 1.00 85.44 80 ASP A C 1
ATOM 640 O O . ASP A 1 80 ? -1.049 -5.199 -20.398 1.00 85.44 80 ASP A O 1
ATOM 644 N N . GLY A 1 81 ? 0.049 -4.430 -18.593 1.00 82.31 81 GLY A N 1
ATOM 645 C CA . GLY A 1 81 ? 1.402 -4.651 -19.096 1.00 82.31 81 GLY A CA 1
ATOM 646 C C . GLY A 1 81 ? 1.838 -3.678 -20.193 1.00 82.31 81 GLY A C 1
ATOM 647 O O . GLY A 1 81 ? 2.899 -3.880 -20.787 1.00 82.31 81 GLY A O 1
ATOM 648 N N . ALA A 1 82 ? 1.061 -2.626 -20.475 1.00 79.88 82 ALA A N 1
ATOM 649 C CA . ALA A 1 82 ? 1.370 -1.678 -21.548 1.00 79.88 82 ALA A CA 1
ATOM 650 C C . ALA A 1 82 ? 2.592 -0.799 -21.223 1.00 79.88 82 ALA A C 1
ATOM 652 O O . ALA A 1 82 ? 3.343 -0.405 -22.116 1.00 79.88 82 ALA A O 1
ATOM 653 N N . SER A 1 83 ? 2.807 -0.510 -19.939 1.00 86.19 83 SER A N 1
ATOM 654 C CA . SER A 1 83 ? 3.887 0.345 -19.447 1.00 86.19 83 SER A CA 1
ATOM 655 C C . SER A 1 83 ? 4.979 -0.475 -18.758 1.00 86.19 83 SER A C 1
ATOM 657 O O . SER A 1 83 ? 4.695 -1.347 -17.938 1.00 86.19 83 SER A O 1
ATOM 659 N N . LYS A 1 84 ? 6.251 -0.176 -19.050 1.00 89.94 84 LYS A N 1
ATOM 660 C CA . LYS A 1 84 ? 7.401 -0.715 -18.307 1.00 89.94 84 LYS A CA 1
ATOM 661 C C . LYS A 1 84 ? 7.841 0.294 -17.254 1.00 89.94 84 LYS A C 1
ATOM 663 O O . LYS A 1 84 ? 7.959 1.479 -17.542 1.00 89.94 84 LYS A O 1
ATOM 668 N N . PHE A 1 85 ? 8.145 -0.186 -16.052 1.00 93.75 85 PHE A N 1
ATOM 669 C CA . PHE A 1 85 ? 8.645 0.682 -14.988 1.00 93.75 85 PHE A CA 1
ATOM 670 C C . PHE A 1 85 ? 10.100 1.077 -15.239 1.00 93.75 85 PHE A C 1
ATOM 672 O O . PHE A 1 85 ? 10.971 0.212 -15.358 1.00 93.75 85 PHE A O 1
ATOM 679 N N . HIS A 1 86 ? 10.359 2.378 -15.250 1.00 90.00 86 HIS A N 1
ATOM 680 C CA . HIS A 1 86 ? 11.694 2.952 -15.278 1.00 90.00 86 HIS A CA 1
ATOM 681 C C . HIS A 1 86 ? 11.730 4.139 -14.320 1.00 90.00 86 HIS A C 1
ATOM 683 O O . HIS A 1 86 ? 10.881 5.025 -14.404 1.00 90.00 86 HIS A O 1
ATOM 689 N N . PHE A 1 87 ? 12.680 4.134 -13.388 1.00 92.75 87 PHE A N 1
ATOM 690 C CA . PHE A 1 87 ? 12.770 5.173 -12.374 1.00 92.75 87 PHE A CA 1
ATOM 691 C C . PHE A 1 87 ? 14.172 5.261 -11.763 1.00 92.75 87 PHE A C 1
ATOM 693 O O . PHE A 1 87 ? 14.680 4.267 -11.237 1.00 92.75 87 PHE A O 1
ATOM 700 N N . ASP A 1 88 ? 14.740 6.466 -11.750 1.00 90.62 88 ASP A N 1
ATOM 701 C CA . ASP A 1 88 ? 15.905 6.844 -10.949 1.00 90.62 88 ASP A CA 1
ATOM 702 C C . ASP A 1 88 ? 15.595 8.151 -10.197 1.00 90.62 88 ASP A C 1
ATOM 704 O O . ASP A 1 88 ? 15.056 9.112 -10.749 1.00 90.62 88 ASP A O 1
ATOM 708 N N . TRP A 1 89 ? 15.967 8.205 -8.918 1.00 90.00 89 TRP A N 1
ATOM 709 C CA . TRP A 1 89 ? 15.841 9.405 -8.089 1.00 90.00 89 TRP A CA 1
ATOM 710 C C . TRP A 1 89 ? 16.578 10.618 -8.671 1.00 90.00 89 TRP A C 1
ATOM 712 O O . TRP A 1 89 ? 16.174 11.754 -8.429 1.00 90.00 89 TRP A O 1
ATOM 722 N N . LYS A 1 90 ? 17.653 10.398 -9.434 1.00 89.00 90 LYS A N 1
ATOM 723 C CA . LYS A 1 90 ? 18.444 11.466 -10.063 1.00 89.00 90 LYS A CA 1
ATOM 724 C C . LYS A 1 90 ? 17.679 12.204 -11.161 1.00 89.00 90 LYS A C 1
ATOM 726 O O . LYS A 1 90 ? 17.954 13.384 -11.391 1.00 89.00 90 LYS A O 1
ATOM 731 N N . ASP A 1 91 ? 16.730 11.537 -11.810 1.00 85.00 91 ASP A N 1
ATOM 732 C CA . ASP A 1 91 ? 15.997 12.096 -12.946 1.00 85.00 91 ASP A CA 1
ATOM 733 C C . ASP A 1 91 ? 14.889 13.050 -12.494 1.00 85.00 91 ASP A C 1
ATOM 735 O O . ASP A 1 91 ? 14.591 14.022 -13.190 1.00 85.00 91 ASP A O 1
ATOM 739 N N . LEU A 1 92 ? 14.342 12.853 -11.288 1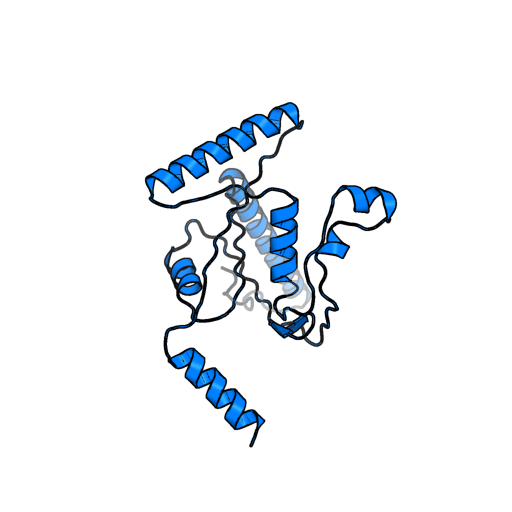.00 85.81 92 LEU A N 1
ATOM 740 C CA . LEU A 1 92 ? 13.330 13.730 -10.683 1.00 85.81 92 LEU A CA 1
ATOM 741 C C . LEU A 1 92 ? 13.796 15.188 -10.603 1.00 85.81 92 LEU A C 1
ATOM 743 O O . LEU A 1 92 ? 13.092 16.101 -11.026 1.00 85.81 92 LEU A O 1
ATOM 747 N N . VAL A 1 93 ? 15.011 15.403 -10.091 1.00 79.31 93 VAL A N 1
ATOM 748 C CA . VAL A 1 93 ? 15.544 16.751 -9.828 1.00 79.31 93 VAL A CA 1
ATOM 749 C C . VAL A 1 93 ? 15.713 17.550 -11.121 1.00 79.31 93 VAL A C 1
ATOM 751 O O . VAL A 1 93 ? 15.542 18.765 -11.125 1.00 79.31 93 VAL A O 1
ATOM 754 N N . LYS A 1 94 ? 16.046 16.873 -12.225 1.00 80.25 94 LYS A N 1
ATOM 755 C CA . LYS A 1 94 ? 16.345 17.513 -13.513 1.00 80.25 94 LYS A CA 1
ATOM 756 C C . LYS A 1 94 ? 15.115 17.703 -14.393 1.00 80.25 94 LYS A C 1
ATOM 758 O O . LYS A 1 94 ? 15.087 18.630 -15.193 1.00 80.25 94 LYS A O 1
ATOM 763 N N . SER A 1 95 ? 14.141 16.805 -14.284 1.00 82.38 95 SER A N 1
ATOM 764 C CA . SER A 1 95 ? 12.989 16.747 -15.189 1.00 82.38 95 SER A CA 1
ATOM 765 C C . SER A 1 95 ? 11.789 17.568 -14.715 1.00 82.38 95 SER A C 1
ATOM 767 O O . SER A 1 95 ? 10.886 17.825 -15.505 1.00 82.38 95 SER A O 1
ATOM 769 N N . GLY A 1 96 ? 11.752 17.959 -13.434 1.00 83.81 96 GLY A N 1
ATOM 770 C CA . GLY A 1 96 ? 10.563 18.561 -12.821 1.00 83.81 96 GLY A CA 1
ATOM 771 C C . GLY A 1 96 ? 9.415 17.565 -12.618 1.00 83.81 96 GLY A C 1
ATOM 772 O O . GLY A 1 96 ? 8.331 17.962 -12.195 1.00 83.81 96 GLY A O 1
ATOM 773 N N . LEU A 1 97 ? 9.647 16.280 -12.905 1.00 86.94 97 LEU A N 1
ATOM 774 C CA . LEU A 1 97 ? 8.683 15.210 -12.693 1.00 86.94 97 LEU A CA 1
ATOM 775 C C . LEU A 1 97 ? 8.621 14.825 -11.219 1.00 86.94 97 LEU A C 1
ATOM 777 O O . LEU A 1 97 ? 9.572 14.990 -10.455 1.00 86.94 97 LEU A O 1
ATOM 781 N N . SER A 1 98 ? 7.491 14.254 -10.832 1.00 90.50 98 SER A N 1
ATOM 782 C CA . SER A 1 98 ? 7.257 13.678 -9.520 1.00 90.50 98 SER A CA 1
ATOM 783 C C . SER A 1 98 ? 7.323 12.149 -9.568 1.00 90.50 98 SER A C 1
ATOM 785 O O . SER A 1 98 ? 7.229 11.516 -10.618 1.00 90.50 98 SER A O 1
ATOM 787 N N . VAL A 1 99 ? 7.392 11.515 -8.396 1.00 92.56 99 VAL A N 1
ATOM 788 C CA . VAL A 1 99 ? 7.269 10.050 -8.287 1.00 92.56 99 VAL A CA 1
ATOM 789 C C . VAL A 1 99 ? 5.930 9.519 -8.813 1.00 92.56 99 VAL A C 1
ATOM 791 O O . VAL A 1 99 ? 5.838 8.342 -9.151 1.00 92.56 99 VAL A O 1
ATOM 794 N N . LYS A 1 100 ? 4.890 10.366 -8.880 1.00 92.38 100 LYS A N 1
ATOM 795 C CA . LYS A 1 100 ? 3.566 9.974 -9.378 1.00 92.38 100 LYS A CA 1
ATOM 796 C C . LYS A 1 100 ? 3.592 9.732 -10.883 1.00 92.38 100 LYS A C 1
ATOM 798 O O . LYS A 1 100 ? 2.948 8.799 -11.345 1.00 92.38 100 LYS A O 1
ATOM 803 N N . ASP A 1 101 ? 4.385 10.506 -11.617 1.00 90.06 101 ASP A N 1
ATOM 804 C CA . ASP A 1 101 ? 4.517 10.385 -13.072 1.00 90.06 101 ASP A CA 1
ATOM 805 C C . ASP A 1 101 ? 5.157 9.048 -13.473 1.00 90.06 101 ASP A C 1
ATOM 807 O O . ASP A 1 101 ? 4.845 8.490 -14.518 1.00 90.06 101 ASP A O 1
ATOM 811 N N . ALA A 1 102 ? 5.997 8.485 -12.599 1.00 90.88 102 ALA A N 1
ATOM 812 C CA . ALA A 1 102 ? 6.633 7.188 -12.812 1.00 90.88 102 ALA A CA 1
ATOM 813 C C . ALA A 1 102 ? 5.713 5.982 -12.553 1.00 90.88 102 ALA A C 1
ATOM 815 O O . ALA A 1 102 ? 6.028 4.873 -12.985 1.00 90.88 102 ALA A O 1
ATOM 816 N N . ILE A 1 103 ? 4.614 6.167 -11.812 1.00 93.75 103 ILE A N 1
ATOM 817 C CA . ILE A 1 103 ? 3.692 5.080 -11.435 1.00 93.75 103 ILE A CA 1
ATOM 818 C C . ILE A 1 103 ? 2.318 5.203 -12.091 1.00 93.75 103 ILE A C 1
ATOM 820 O O . ILE A 1 103 ? 1.578 4.222 -12.113 1.00 93.75 103 ILE A O 1
ATOM 824 N N . ALA A 1 104 ? 1.962 6.388 -12.590 1.00 92.38 104 ALA A N 1
ATOM 825 C CA . ALA A 1 104 ? 0.659 6.644 -13.175 1.00 92.38 104 ALA A CA 1
ATOM 826 C C . ALA A 1 104 ? 0.392 5.707 -14.368 1.00 92.38 104 ALA A C 1
ATOM 828 O O . ALA A 1 104 ? 1.302 5.428 -15.155 1.00 92.38 104 ALA A O 1
ATOM 829 N N . PRO A 1 105 ? -0.847 5.213 -14.521 1.00 92.50 105 PRO A N 1
ATOM 830 C CA . PRO A 1 105 ? -1.241 4.511 -15.730 1.00 92.50 105 PRO A CA 1
ATOM 831 C C . PRO A 1 105 ? -1.405 5.495 -16.888 1.00 92.50 105 PRO A C 1
ATOM 833 O O . PRO A 1 105 ? -1.494 6.705 -16.685 1.00 92.50 105 PRO A O 1
ATOM 836 N N . THR A 1 106 ? -1.538 4.972 -18.108 1.00 88.31 106 THR A N 1
ATOM 837 C CA . THR A 1 106 ? -1.774 5.794 -19.308 1.00 88.31 106 THR A CA 1
ATOM 838 C C . THR A 1 106 ? -2.974 6.731 -19.158 1.00 88.31 106 THR A C 1
ATOM 840 O O . THR A 1 106 ? -2.921 7.871 -19.609 1.00 88.31 106 THR A O 1
ATOM 843 N N . ALA A 1 107 ? -4.060 6.260 -18.538 1.00 90.56 107 ALA A N 1
ATOM 844 C CA . ALA A 1 107 ? -5.236 7.073 -18.251 1.00 90.56 107 ALA A CA 1
ATOM 845 C C . ALA A 1 107 ? -6.134 6.416 -17.195 1.00 90.56 107 ALA A C 1
ATOM 847 O O . ALA A 1 107 ? -6.156 5.191 -17.058 1.00 90.56 107 ALA A O 1
ATOM 848 N N . PHE A 1 108 ? -6.945 7.241 -16.529 1.00 92.19 108 PHE A N 1
ATOM 849 C CA . PHE A 1 108 ? -8.137 6.804 -15.807 1.00 92.19 108 PHE A CA 1
ATOM 850 C C . PHE A 1 108 ? -9.389 7.351 -16.495 1.00 92.19 108 PHE A C 1
ATOM 852 O O . PHE A 1 108 ? -9.433 8.530 -16.842 1.00 92.19 108 PHE A O 1
ATOM 859 N N . ALA A 1 109 ? -10.425 6.525 -16.645 1.00 92.88 109 ALA A N 1
ATOM 860 C CA . ALA A 1 109 ? -11.735 6.977 -17.107 1.00 92.88 109 ALA A CA 1
ATOM 861 C C . ALA A 1 109 ? -12.839 6.528 -16.146 1.00 92.88 109 ALA A C 1
ATOM 863 O O . ALA A 1 109 ? -13.094 5.336 -15.972 1.00 92.88 109 ALA A O 1
ATOM 864 N N . PHE A 1 110 ? -13.528 7.494 -15.544 1.00 92.44 110 PHE A N 1
ATOM 865 C CA . PHE A 1 110 ? -14.614 7.260 -14.596 1.00 92.44 110 PHE A CA 1
ATOM 866 C C . PHE A 1 110 ? -15.945 7.510 -15.298 1.00 92.44 110 PHE A C 1
ATOM 868 O O . PHE A 1 110 ? -16.287 8.650 -15.597 1.00 92.44 110 PHE A O 1
ATOM 875 N N . LYS A 1 111 ? -16.679 6.436 -15.606 1.00 82.31 111 LYS A N 1
ATOM 876 C CA . LYS A 1 111 ? -18.008 6.537 -16.235 1.00 82.31 111 LYS A CA 1
ATOM 877 C C . LYS A 1 111 ? -19.133 6.483 -15.206 1.00 82.31 111 LYS A C 1
ATOM 879 O O . LYS A 1 111 ? -20.112 7.210 -15.329 1.00 82.31 111 LYS A O 1
ATOM 884 N N . ASN A 1 112 ? -18.973 5.639 -14.185 1.00 81.44 112 ASN A N 1
ATOM 885 C CA . ASN A 1 112 ? -19.982 5.376 -13.162 1.00 81.44 112 ASN A CA 1
ATOM 886 C C . ASN A 1 112 ? -19.335 5.456 -11.769 1.00 81.44 112 ASN A C 1
ATOM 888 O O . ASN A 1 112 ? -18.113 5.473 -11.644 1.00 81.44 112 ASN A O 1
ATOM 892 N N . SER A 1 113 ? -20.147 5.441 -10.709 1.00 80.94 113 SER A N 1
ATOM 893 C CA . SER A 1 113 ? -19.665 5.530 -9.320 1.00 80.94 113 SER A CA 1
ATOM 894 C C . SER A 1 113 ? -18.849 4.316 -8.854 1.00 80.94 113 SER A C 1
ATOM 896 O O . SER A 1 113 ? -17.959 4.467 -8.023 1.00 80.94 113 SER A O 1
ATOM 898 N N . ARG A 1 114 ? -19.141 3.113 -9.371 1.00 85.12 114 ARG A N 1
ATOM 899 C CA . ARG A 1 114 ? -18.517 1.853 -8.915 1.00 85.12 114 ARG A CA 1
ATOM 900 C C . ARG A 1 114 ? -17.398 1.339 -9.822 1.00 85.12 114 ARG A C 1
ATOM 902 O O . ARG A 1 114 ? -16.508 0.633 -9.352 1.00 85.12 114 ARG A O 1
ATOM 909 N N . THR A 1 115 ? -17.456 1.650 -11.114 1.00 91.88 115 THR A N 1
ATOM 910 C CA . THR A 1 115 ? -16.570 1.081 -12.138 1.00 91.88 115 THR A CA 1
ATOM 911 C C . THR A 1 115 ? -15.795 2.167 -12.859 1.00 91.88 115 THR A C 1
ATOM 913 O O . THR A 1 115 ? -16.360 3.198 -13.232 1.00 91.88 115 THR A O 1
ATOM 916 N N . PHE A 1 116 ? -14.530 1.893 -13.137 1.00 93.25 116 PHE A N 1
ATOM 917 C CA . PHE A 1 116 ? -13.635 2.797 -13.844 1.00 93.25 116 PHE A CA 1
ATOM 918 C C . PHE A 1 116 ? -12.733 2.013 -14.795 1.00 93.25 116 PHE A C 1
ATOM 920 O O . PHE A 1 116 ? -12.597 0.798 -14.682 1.00 93.25 116 PHE A O 1
ATOM 927 N N . GLN A 1 117 ? -12.141 2.705 -15.756 1.00 92.44 117 GLN A N 1
ATOM 928 C CA . GLN A 1 117 ? -11.100 2.163 -16.615 1.00 92.44 117 GLN A CA 1
ATOM 929 C C . GLN A 1 117 ? -9.745 2.688 -16.140 1.00 92.44 117 GLN A C 1
ATOM 931 O O . GLN A 1 117 ? -9.630 3.865 -15.796 1.00 92.44 117 GLN A O 1
ATOM 936 N N . MET A 1 118 ? -8.741 1.819 -16.133 1.00 91.94 118 MET A N 1
ATOM 937 C CA . MET A 1 118 ? -7.362 2.116 -15.760 1.00 91.94 118 MET A CA 1
ATOM 938 C C . MET A 1 118 ? -6.449 1.532 -16.835 1.00 91.94 118 MET A C 1
ATOM 940 O O . MET A 1 118 ? -6.346 0.315 -16.967 1.00 91.94 118 MET A O 1
ATOM 944 N N . GLY A 1 119 ? -5.862 2.393 -17.666 1.00 88.88 119 GLY A N 1
ATOM 945 C CA . GLY A 1 119 ? -5.186 1.952 -18.888 1.00 88.88 119 GLY A CA 1
ATOM 946 C C . GLY A 1 119 ? -6.133 1.152 -19.794 1.00 88.88 119 GLY A C 1
ATOM 947 O O . GLY A 1 119 ? -7.225 1.613 -20.145 1.00 88.88 119 GLY A O 1
ATOM 948 N N . GLY A 1 120 ? -5.724 -0.058 -20.167 1.00 88.12 120 GLY A N 1
ATOM 949 C CA . GLY A 1 120 ? -6.494 -0.996 -20.983 1.00 88.12 120 GLY A CA 1
ATOM 950 C C . GLY A 1 120 ? -7.491 -1.880 -20.224 1.00 88.12 120 GLY A C 1
ATOM 951 O O . GLY A 1 120 ? -8.217 -2.635 -20.871 1.00 88.12 120 GLY A O 1
ATOM 952 N N . ILE A 1 121 ? -7.554 -1.814 -18.887 1.00 89.44 121 ILE A N 1
ATOM 953 C CA . ILE A 1 121 ? -8.405 -2.700 -1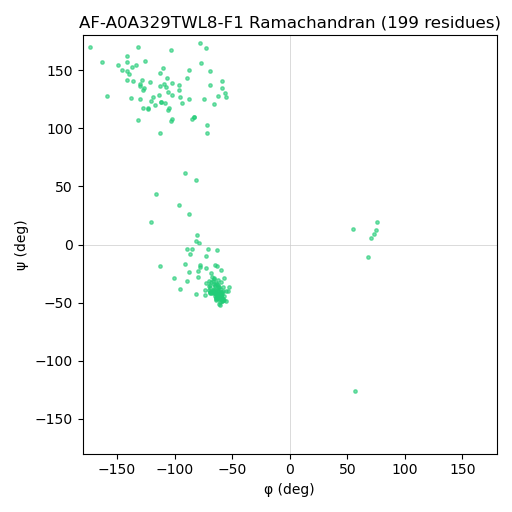8.074 1.00 89.44 121 ILE A CA 1
ATOM 954 C C . ILE A 1 121 ? -9.589 -1.979 -17.428 1.00 89.44 121 ILE A C 1
ATOM 956 O O . ILE A 1 121 ? -9.544 -0.788 -17.121 1.00 89.44 121 ILE A O 1
ATOM 960 N N . PHE A 1 122 ? -10.664 -2.738 -17.203 1.00 90.56 122 PHE A N 1
ATOM 961 C CA . PHE A 1 122 ? -11.831 -2.303 -16.441 1.00 90.56 122 PHE A CA 1
ATOM 962 C C . PHE A 1 122 ? -11.719 -2.769 -14.992 1.00 90.56 122 PHE A C 1
ATOM 964 O O . PHE A 1 122 ? -11.444 -3.937 -14.720 1.00 90.56 122 PHE A O 1
ATOM 971 N N . CYS A 1 123 ? -11.978 -1.853 -14.070 1.00 90.75 123 CYS A N 1
ATOM 972 C CA . CYS A 1 123 ? -11.845 -2.046 -12.637 1.00 90.75 123 CYS A CA 1
ATOM 973 C C . CYS A 1 123 ? -13.151 -1.688 -11.920 1.00 90.75 123 CYS A C 1
ATOM 975 O O . CYS A 1 123 ? -13.966 -0.897 -12.405 1.00 90.75 123 CYS A O 1
ATOM 977 N N . ALA A 1 124 ? -13.323 -2.240 -10.723 1.00 90.75 124 ALA A N 1
ATOM 978 C CA . ALA A 1 124 ? -14.359 -1.836 -9.786 1.00 90.75 124 ALA A CA 1
ATOM 979 C C . ALA A 1 124 ? -13.729 -1.597 -8.415 1.00 90.75 124 ALA A C 1
ATOM 981 O O . ALA A 1 124 ? -12.878 -2.373 -7.984 1.00 90.75 124 ALA A O 1
ATOM 982 N N . ALA A 1 125 ? -14.152 -0.534 -7.735 1.00 89.69 125 ALA A N 1
ATOM 983 C CA . ALA A 1 125 ? -13.733 -0.246 -6.369 1.00 89.69 125 ALA A CA 1
ATOM 984 C C . ALA A 1 125 ? -14.879 -0.544 -5.400 1.00 89.69 125 ALA A C 1
ATOM 986 O O . ALA A 1 125 ? -16.058 -0.344 -5.705 1.00 89.69 125 ALA A O 1
ATOM 987 N N . SER A 1 126 ? -14.549 -1.062 -4.224 1.00 87.88 126 SER A N 1
ATOM 988 C CA . SER A 1 126 ? -15.497 -1.270 -3.131 1.00 87.88 126 SER A CA 1
ATOM 989 C C . SER A 1 126 ? -14.800 -0.940 -1.819 1.00 87.88 126 SER A C 1
ATOM 991 O O . SER A 1 126 ? -13.609 -1.196 -1.667 1.00 87.88 126 SER A O 1
ATOM 993 N N . PHE A 1 127 ? -15.540 -0.323 -0.904 1.00 88.50 127 PHE A N 1
ATOM 994 C CA . PHE A 1 127 ? -15.034 0.132 0.383 1.00 88.50 127 PHE A CA 1
ATOM 995 C C . PHE A 1 127 ? -15.906 -0.441 1.493 1.00 88.50 127 PHE A C 1
ATOM 997 O O . PHE A 1 127 ? -17.133 -0.413 1.396 1.00 88.50 127 PHE A O 1
ATOM 1004 N N . LEU A 1 128 ? -15.258 -0.954 2.534 1.00 85.31 128 LEU A N 1
ATOM 1005 C CA . LEU A 1 128 ? -15.898 -1.508 3.716 1.00 85.31 128 LEU A CA 1
ATOM 1006 C C . LEU A 1 128 ? -15.247 -0.879 4.948 1.00 85.31 128 LEU A C 1
ATOM 1008 O O . LEU A 1 128 ? -14.028 -0.933 5.100 1.00 85.31 128 LEU A O 1
ATOM 1012 N N . SER A 1 129 ? -16.063 -0.283 5.817 1.00 84.88 129 SER A N 1
ATOM 1013 C CA . SER A 1 129 ? -15.629 0.253 7.107 1.00 84.88 129 SER A CA 1
ATOM 1014 C C . SER A 1 129 ? -16.231 -0.596 8.217 1.00 84.88 129 SER A C 1
ATOM 1016 O O . SER A 1 129 ? -17.448 -0.757 8.282 1.00 84.88 129 SER A O 1
ATOM 1018 N N . ILE A 1 130 ? -15.373 -1.157 9.066 1.00 79.50 130 ILE A N 1
ATOM 1019 C CA . ILE A 1 130 ? -15.770 -1.982 10.206 1.00 79.50 130 ILE A CA 1
ATOM 1020 C C . ILE A 1 130 ? -15.231 -1.308 11.460 1.00 79.50 130 ILE A C 1
ATOM 1022 O O . ILE A 1 130 ? -14.028 -1.082 11.579 1.00 79.50 130 ILE A O 1
ATOM 1026 N N . THR A 1 131 ? -16.124 -1.008 12.399 1.00 78.62 131 THR A N 1
ATOM 1027 C CA . THR A 1 131 ? -15.760 -0.604 13.759 1.00 78.62 131 THR A CA 1
ATOM 1028 C C . THR A 1 131 ? -16.209 -1.716 14.691 1.00 78.62 131 THR A C 1
ATOM 1030 O O . THR A 1 131 ? -17.380 -1.792 15.048 1.00 78.62 131 THR A O 1
ATOM 1033 N N . ALA A 1 132 ? -15.293 -2.616 15.032 1.00 70.88 132 ALA A N 1
ATOM 1034 C CA . ALA A 1 132 ? -15.565 -3.754 15.901 1.00 70.88 132 ALA A CA 1
ATOM 1035 C C . ALA A 1 132 ? -14.423 -3.928 16.905 1.00 70.88 132 ALA A C 1
ATOM 1037 O O . ALA A 1 132 ? -13.287 -3.532 16.640 1.00 70.88 132 ALA A O 1
ATOM 1038 N N . SER A 1 133 ? -14.734 -4.506 18.066 1.00 71.69 133 SER A N 1
ATOM 1039 C CA . SER A 1 133 ? -13.732 -4.859 19.079 1.00 71.69 133 SER A CA 1
ATOM 1040 C C . SER A 1 133 ? -12.814 -5.991 18.622 1.00 71.69 133 SER A C 1
ATOM 1042 O O . SER A 1 133 ? -11.695 -6.095 19.110 1.00 71.69 133 SER A O 1
ATOM 1044 N N . ASP A 1 134 ? -13.295 -6.823 17.699 1.00 71.25 134 ASP A N 1
ATOM 1045 C CA . ASP A 1 134 ? -12.564 -7.934 17.111 1.00 71.25 134 ASP A CA 1
ATOM 1046 C C . ASP A 1 134 ? -12.984 -8.114 15.645 1.00 71.25 134 ASP A C 1
ATOM 1048 O O . ASP A 1 134 ? -14.119 -7.800 15.271 1.00 71.25 134 ASP A O 1
ATOM 1052 N N . ILE A 1 135 ? -12.069 -8.598 14.811 1.00 75.31 135 ILE A N 1
ATOM 1053 C CA . ILE A 1 135 ? -12.313 -8.894 13.399 1.00 75.31 135 ILE A CA 1
ATOM 1054 C C . ILE A 1 135 ? -11.970 -10.361 13.180 1.00 75.31 135 ILE A C 1
ATOM 1056 O O . ILE A 1 135 ? -10.816 -10.760 13.320 1.00 75.31 135 ILE A O 1
ATOM 1060 N N . SER A 1 136 ? -12.973 -11.149 12.785 1.00 79.44 136 SER A N 1
ATOM 1061 C CA . SER A 1 136 ? -12.761 -12.555 12.446 1.00 79.44 136 SER A CA 1
ATOM 1062 C C . SER A 1 136 ? -11.755 -12.697 11.303 1.00 79.44 136 SER A C 1
ATOM 1064 O O . SER A 1 136 ? -11.838 -12.026 10.269 1.00 79.44 136 SER A O 1
ATOM 1066 N N . ASP A 1 137 ? -10.833 -13.635 11.477 1.00 83.19 137 ASP A N 1
ATOM 1067 C CA . ASP A 1 137 ? -9.880 -14.083 10.469 1.00 83.19 137 ASP A CA 1
ATOM 1068 C C . ASP A 1 137 ? -10.553 -14.738 9.253 1.00 83.19 137 ASP A C 1
ATOM 1070 O O . ASP A 1 137 ? -9.955 -14.774 8.174 1.00 83.19 137 ASP A O 1
ATOM 1074 N N . GLN A 1 138 ? -11.809 -15.175 9.385 1.00 86.19 138 GLN A N 1
ATOM 1075 C CA . GLN A 1 138 ? -12.597 -15.749 8.297 1.00 86.19 138 GLN A CA 1
ATOM 1076 C C . GLN A 1 138 ? -12.734 -14.779 7.119 1.00 86.19 138 GLN A C 1
ATOM 1078 O O . GLN A 1 138 ? -12.566 -15.190 5.977 1.00 86.19 138 GLN A O 1
ATOM 1083 N N . LEU A 1 139 ? -12.934 -13.482 7.377 1.00 82.88 139 LEU A N 1
ATOM 1084 C CA . LEU A 1 139 ? -13.024 -12.481 6.311 1.00 82.88 139 LEU A CA 1
ATOM 1085 C C . LEU A 1 139 ? -11.718 -12.403 5.505 1.00 82.88 139 LEU A C 1
ATOM 1087 O O . LEU A 1 139 ? -11.728 -12.343 4.275 1.00 82.88 139 LEU A O 1
ATOM 1091 N N . LEU A 1 140 ? -10.576 -12.407 6.199 1.00 82.00 140 LEU A N 1
ATOM 1092 C CA . LEU A 1 140 ? -9.268 -12.387 5.551 1.00 82.00 140 LEU A CA 1
ATOM 1093 C C . LEU A 1 140 ? -9.019 -13.685 4.782 1.00 82.00 140 LEU A C 1
ATOM 1095 O O . LEU A 1 140 ? -8.489 -13.640 3.675 1.00 82.00 140 LEU A O 1
ATOM 1099 N N . LYS A 1 141 ? -9.403 -14.827 5.355 1.00 85.31 141 LYS A N 1
ATOM 1100 C CA . LYS A 1 141 ? -9.330 -16.126 4.691 1.00 85.31 141 LYS A CA 1
ATOM 1101 C C . LYS A 1 141 ? -10.140 -16.126 3.397 1.00 85.31 141 LYS A C 1
ATOM 1103 O O . LYS A 1 141 ? -9.589 -16.479 2.363 1.00 85.31 141 LYS A O 1
ATOM 1108 N N . ASP A 1 142 ? -11.374 -15.635 3.425 1.00 86.50 142 ASP A N 1
ATOM 1109 C CA . ASP A 1 142 ? -12.237 -15.577 2.245 1.00 86.50 142 ASP A CA 1
ATOM 1110 C C . ASP A 1 142 ? -11.612 -14.709 1.143 1.00 86.50 142 ASP A C 1
ATOM 1112 O O . ASP A 1 142 ? -11.517 -15.141 -0.004 1.00 86.50 142 ASP A O 1
ATOM 1116 N N . PHE A 1 143 ? -11.074 -13.528 1.480 1.00 83.12 143 PHE A N 1
ATOM 1117 C CA . PHE A 1 143 ? -10.335 -12.706 0.511 1.00 83.12 143 PHE A CA 1
ATOM 1118 C C . PHE A 1 143 ? -9.080 -13.391 -0.028 1.00 83.12 143 PHE A C 1
ATOM 1120 O O . PHE A 1 143 ? -8.699 -13.177 -1.181 1.00 83.12 143 PHE A O 1
ATOM 1127 N N . LEU A 1 144 ? -8.401 -14.173 0.808 1.00 80.38 144 LEU A N 1
ATOM 1128 C CA . LEU A 1 144 ? -7.226 -14.915 0.389 1.00 80.38 144 LEU A CA 1
ATOM 1129 C C . LEU A 1 144 ? -7.602 -16.096 -0.498 1.00 80.38 144 LEU A C 1
ATOM 1131 O O . LEU A 1 144 ? -6.812 -16.387 -1.382 1.00 80.38 144 LEU A O 1
ATOM 1135 N N . ASP A 1 145 ? -8.748 -16.746 -0.314 1.00 83.25 145 ASP A N 1
ATOM 1136 C CA . ASP A 1 145 ? -9.156 -17.951 -1.048 1.00 83.25 145 ASP A CA 1
ATOM 1137 C C . ASP A 1 145 ? -9.871 -17.651 -2.378 1.00 83.25 145 ASP A C 1
ATOM 1139 O O . ASP A 1 145 ? -10.061 -18.555 -3.187 1.00 83.25 145 ASP A O 1
ATOM 1143 N N . MET A 1 146 ? -10.202 -16.387 -2.664 1.00 82.00 146 MET A N 1
ATOM 1144 C CA . MET A 1 146 ? -10.805 -15.990 -3.941 1.00 82.00 146 MET A CA 1
ATOM 1145 C C . MET A 1 146 ? -9.890 -16.253 -5.152 1.00 82.00 146 MET A C 1
ATOM 1147 O O . MET A 1 146 ? -8.767 -15.750 -5.236 1.00 82.00 146 MET A O 1
ATOM 1151 N N . ASP A 1 147 ? -10.432 -16.954 -6.152 1.00 75.38 147 ASP A N 1
ATOM 1152 C CA . ASP A 1 147 ? -9.817 -17.190 -7.466 1.00 75.38 147 ASP A CA 1
ATOM 1153 C C . ASP A 1 147 ? -10.011 -15.994 -8.420 1.00 75.38 147 ASP A C 1
ATOM 1155 O O . ASP A 1 147 ? -10.549 -16.110 -9.524 1.00 75.38 147 ASP A O 1
ATOM 1159 N N . SER A 1 148 ? -9.589 -14.802 -7.992 1.00 76.75 148 SER A N 1
ATOM 1160 C CA . SER A 1 148 ? -9.662 -13.585 -8.807 1.00 76.75 148 SER A CA 1
ATOM 1161 C C . SER A 1 148 ? -8.447 -12.683 -8.637 1.00 76.75 148 SER A C 1
ATOM 1163 O O . SER A 1 148 ? -7.845 -12.596 -7.569 1.00 76.75 148 SER A O 1
ATOM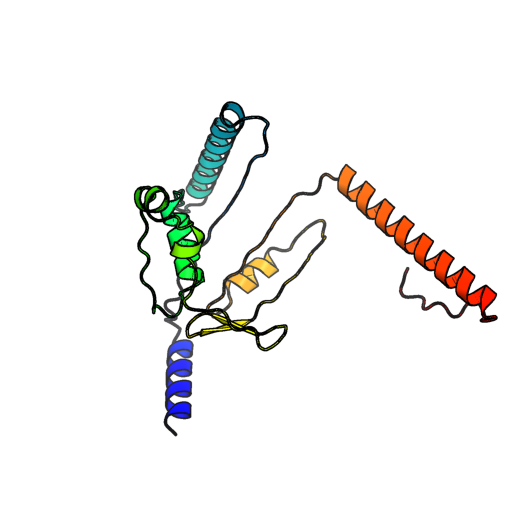 1165 N N . SER A 1 149 ? -8.108 -11.953 -9.702 1.00 78.00 149 SER A N 1
ATOM 1166 C CA . SER A 1 149 ? -7.106 -10.890 -9.645 1.00 78.00 149 SER A CA 1
ATOM 1167 C C . SER A 1 149 ? -7.678 -9.694 -8.888 1.00 78.00 149 SER A C 1
ATOM 1169 O O . SER A 1 149 ? -8.485 -8.940 -9.431 1.00 78.00 149 SER A O 1
ATOM 1171 N N . GLN A 1 150 ? -7.264 -9.528 -7.635 1.00 85.56 150 GLN A N 1
ATOM 1172 C CA . GLN A 1 150 ? -7.761 -8.476 -6.758 1.00 85.56 150 GLN A CA 1
ATOM 1173 C C . GLN A 1 150 ? -6.652 -7.851 -5.926 1.00 85.56 150 GLN A C 1
ATOM 1175 O O . GLN A 1 150 ? -5.702 -8.512 -5.509 1.00 85.56 150 GLN A O 1
ATOM 1180 N N . ILE A 1 151 ? -6.813 -6.560 -5.662 1.00 88.88 151 ILE A N 1
ATOM 1181 C CA . ILE A 1 151 ? -5.995 -5.816 -4.715 1.00 88.88 151 ILE A CA 1
ATOM 1182 C C . ILE A 1 151 ? -6.862 -5.588 -3.485 1.00 88.88 151 ILE A C 1
ATOM 1184 O O . ILE A 1 151 ? -7.877 -4.897 -3.554 1.00 88.88 151 ILE A O 1
ATOM 1188 N N . VAL A 1 152 ? -6.452 -6.169 -2.361 1.00 88.69 152 VAL A N 1
ATOM 1189 C CA . VAL A 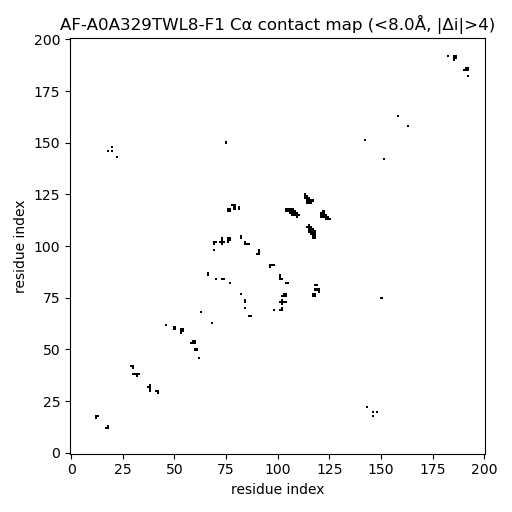1 152 ? -7.107 -5.965 -1.069 1.00 88.69 152 VAL A CA 1
ATOM 1190 C C . VAL A 1 152 ? -6.191 -5.107 -0.213 1.00 88.69 152 VAL A C 1
ATOM 1192 O O . VAL A 1 152 ? -5.040 -5.464 0.041 1.00 88.69 152 VAL A O 1
ATOM 1195 N N . THR A 1 153 ? -6.694 -3.958 0.225 1.00 90.56 153 THR A N 1
ATOM 1196 C CA . THR A 1 153 ? -5.980 -3.064 1.137 1.00 90.56 153 THR A CA 1
ATOM 1197 C C . THR A 1 153 ? -6.766 -2.957 2.430 1.00 90.56 153 THR A C 1
ATOM 1199 O O . THR A 1 153 ? -7.919 -2.535 2.429 1.00 90.56 153 THR A O 1
ATOM 1202 N N . MET A 1 154 ? -6.133 -3.347 3.535 1.00 87.75 154 MET A N 1
ATOM 1203 C CA . MET A 1 154 ? -6.705 -3.242 4.873 1.00 87.75 154 MET A CA 1
ATOM 1204 C C . MET A 1 154 ? -5.925 -2.201 5.665 1.00 87.75 154 MET A C 1
ATOM 1206 O O . MET A 1 154 ? -4.714 -2.327 5.846 1.00 87.75 154 MET A O 1
ATOM 1210 N N . HIS A 1 155 ? -6.630 -1.184 6.149 1.00 87.75 155 HIS A N 1
ATOM 1211 C CA . HIS A 1 155 ? -6.083 -0.195 7.068 1.00 87.75 155 HIS A CA 1
ATOM 1212 C C . HIS A 1 155 ? -6.563 -0.527 8.475 1.00 87.75 155 HIS A C 1
ATOM 1214 O O . HIS A 1 155 ? -7.741 -0.372 8.787 1.00 87.75 155 HIS A O 1
ATOM 1220 N N . ILE A 1 156 ? -5.644 -1.010 9.309 1.00 83.12 156 ILE A N 1
ATOM 1221 C CA . ILE A 1 156 ? -5.927 -1.374 10.697 1.00 83.12 156 ILE A CA 1
ATOM 1222 C C . ILE A 1 156 ? -5.334 -0.287 11.582 1.00 83.12 156 ILE A C 1
ATOM 1224 O O . ILE A 1 156 ? -4.120 -0.081 11.594 1.00 83.12 156 ILE A O 1
ATOM 1228 N N . GLN A 1 157 ? -6.194 0.406 12.320 1.00 80.19 157 GLN A N 1
ATOM 1229 C CA . GLN A 1 157 ? -5.782 1.387 13.311 1.00 80.19 157 GLN A CA 1
ATOM 1230 C C . GLN A 1 157 ? -6.368 0.989 14.659 1.00 80.19 157 GLN A C 1
ATOM 1232 O O . GLN A 1 157 ? -7.584 0.968 14.835 1.00 80.19 157 GLN A O 1
ATOM 1237 N N . SER A 1 158 ? -5.499 0.686 15.622 1.00 70.50 158 SER A N 1
ATOM 1238 C CA . SER A 1 158 ? -5.934 0.504 17.003 1.00 70.50 158 SER A CA 1
ATOM 1239 C C . SER A 1 158 ? -6.437 1.842 17.537 1.00 70.50 158 SER A C 1
ATOM 1241 O O . SER A 1 158 ? -5.688 2.824 17.574 1.00 70.50 158 SER A O 1
ATOM 1243 N N . VAL A 1 159 ? -7.697 1.892 17.956 1.00 69.06 159 VAL A N 1
ATOM 1244 C CA . VAL A 1 159 ? -8.253 3.065 18.628 1.00 69.06 159 VAL A CA 1
ATOM 1245 C C . VAL A 1 159 ? -7.970 2.929 20.121 1.00 69.06 159 VAL A C 1
ATOM 1247 O O . VAL A 1 159 ? -8.330 1.928 20.732 1.00 69.06 159 VAL A O 1
ATOM 1250 N N . ASP A 1 160 ? -7.330 3.938 20.715 1.00 70.19 160 ASP A N 1
ATOM 1251 C CA . ASP A 1 160 ? -7.210 4.039 22.174 1.00 70.19 160 ASP A CA 1
ATOM 1252 C C . ASP A 1 160 ? -8.614 3.983 22.792 1.00 70.19 160 ASP A C 1
ATOM 1254 O O . ASP A 1 160 ? -9.495 4.756 22.403 1.00 70.19 160 ASP A O 1
ATOM 1258 N N . GLN A 1 161 ? -8.827 3.084 23.753 1.00 64.31 161 GLN A N 1
ATOM 1259 C CA . GLN A 1 161 ? -10.123 2.858 24.390 1.00 64.31 161 GLN A CA 1
ATOM 1260 C C . GLN A 1 161 ? -10.748 4.159 24.927 1.00 64.31 161 GLN A C 1
ATOM 1262 O O . GLN A 1 161 ? -11.951 4.374 24.786 1.00 64.31 161 GLN A O 1
ATOM 1267 N N . ASN A 1 162 ? -9.944 5.089 25.453 1.00 72.12 162 ASN A N 1
ATOM 1268 C CA . ASN A 1 162 ? -10.432 6.383 25.931 1.00 72.12 162 ASN A CA 1
ATOM 1269 C C . ASN A 1 162 ? -10.904 7.288 24.789 1.00 72.12 162 ASN A C 1
ATOM 1271 O O . ASN A 1 162 ? -11.890 8.017 24.936 1.00 72.12 162 ASN A O 1
ATOM 1275 N N . ARG A 1 163 ? -10.211 7.258 23.643 1.00 71.50 163 ARG A N 1
ATOM 1276 C CA . ARG A 1 163 ? -10.646 7.974 22.435 1.00 71.50 163 ARG A CA 1
ATOM 1277 C C . ARG A 1 163 ? -11.910 7.338 21.861 1.00 71.50 163 ARG A C 1
ATOM 1279 O O . ARG A 1 163 ? -12.831 8.077 21.533 1.00 71.50 163 ARG A O 1
ATOM 1286 N N . ALA A 1 164 ? -11.997 6.009 21.829 1.00 66.31 164 ALA A N 1
ATOM 1287 C CA . ALA A 1 164 ? -13.188 5.287 21.386 1.00 66.31 164 ALA A CA 1
ATOM 1288 C C . ALA A 1 164 ? -14.420 5.655 22.229 1.00 66.31 164 ALA A C 1
ATOM 1290 O O . ALA A 1 164 ? -15.442 6.052 21.673 1.00 66.31 164 ALA A O 1
ATOM 1291 N N . ILE A 1 165 ? -14.304 5.637 23.564 1.00 70.88 165 ILE A N 1
ATOM 1292 C CA . ILE A 1 165 ? -15.391 6.038 24.475 1.00 70.88 165 ILE A CA 1
ATOM 1293 C C . ILE A 1 165 ? -15.829 7.483 24.209 1.00 70.88 165 ILE A C 1
ATOM 1295 O O . ILE A 1 165 ? -17.025 7.770 24.189 1.00 70.88 165 ILE A O 1
ATOM 1299 N N . LYS A 1 166 ? -14.883 8.407 23.994 1.00 79.38 166 LYS A N 1
ATOM 1300 C CA . LYS A 1 166 ? -15.205 9.807 23.675 1.00 79.38 166 LYS A CA 1
ATOM 1301 C C . LYS A 1 166 ? -15.944 9.937 22.343 1.00 79.38 166 LYS A C 1
ATOM 1303 O O . LYS A 1 166 ? -16.915 10.686 22.284 1.00 79.38 166 LYS A O 1
ATOM 1308 N N . THR A 1 167 ? -15.518 9.213 21.308 1.00 76.88 167 THR A N 1
ATOM 1309 C CA . THR A 1 167 ? -16.185 9.215 19.999 1.00 76.88 167 THR A CA 1
ATOM 1310 C C . THR A 1 167 ? -17.597 8.651 20.103 1.00 76.88 167 THR A C 1
ATOM 1312 O O . THR A 1 167 ? -18.525 9.318 19.671 1.00 76.88 167 THR A O 1
ATOM 1315 N N . VAL A 1 168 ? -17.785 7.501 20.761 1.00 77.81 168 VAL A N 1
ATOM 1316 C CA . VAL A 1 168 ? -19.117 6.904 20.970 1.00 77.81 168 VAL A CA 1
ATOM 1317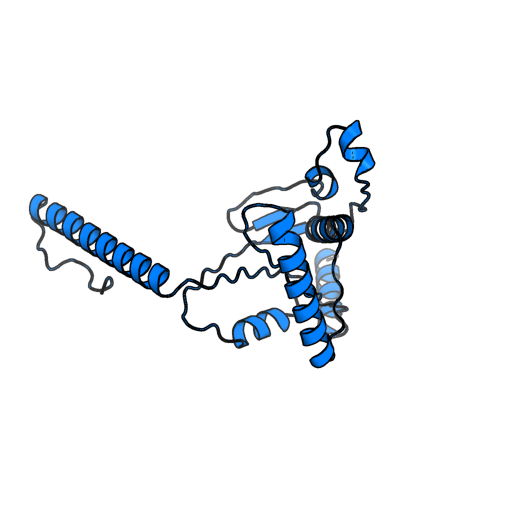 C C . VAL A 1 168 ? -20.031 7.857 21.738 1.00 77.81 168 VAL A C 1
ATOM 1319 O O . VAL A 1 168 ? -21.147 8.116 21.300 1.00 77.81 168 VAL A O 1
ATOM 1322 N N . LYS A 1 169 ? -19.550 8.455 22.838 1.00 77.12 169 LYS A N 1
ATOM 1323 C CA . LYS A 1 169 ? -20.322 9.460 23.588 1.00 77.12 169 LYS A CA 1
ATOM 1324 C C . LYS A 1 169 ? -20.701 10.653 22.716 1.00 77.12 169 LYS A C 1
ATOM 1326 O O . LYS A 1 169 ? -21.823 11.127 22.808 1.00 77.12 169 LYS A O 1
ATOM 1331 N N . ARG A 1 170 ? -19.789 11.129 21.864 1.00 81.75 170 ARG A N 1
ATOM 1332 C CA . ARG A 1 170 ? -20.076 12.218 20.926 1.00 81.75 170 ARG A CA 1
ATOM 1333 C C . ARG A 1 170 ? -21.144 11.816 19.908 1.00 81.75 170 ARG A C 1
ATOM 1335 O O . ARG A 1 170 ? -22.062 12.597 19.701 1.00 81.75 170 ARG A O 1
ATOM 1342 N N . THR A 1 171 ? -21.051 10.622 19.324 1.00 78.44 171 THR A N 1
ATOM 1343 C CA . THR A 1 171 ? -22.050 10.104 18.379 1.00 78.44 171 THR A CA 1
ATOM 1344 C C . THR A 1 171 ? -23.424 9.972 19.037 1.00 78.44 171 THR A C 1
ATOM 1346 O O . THR A 1 171 ? -24.406 10.393 18.441 1.00 78.44 171 THR A O 1
ATOM 1349 N N . ILE A 1 172 ? -23.502 9.485 20.283 1.00 76.31 172 ILE A N 1
ATOM 1350 C CA . ILE A 1 172 ? -24.757 9.441 21.054 1.00 76.31 172 ILE A CA 1
ATOM 1351 C C . ILE A 1 172 ? -25.313 10.854 21.260 1.00 76.31 172 ILE A C 1
ATOM 1353 O O . ILE A 1 172 ? -26.466 11.104 20.937 1.00 76.31 172 ILE A O 1
ATOM 1357 N N . THR A 1 173 ? -24.491 11.808 21.709 1.00 82.62 173 THR A N 1
ATOM 1358 C CA . THR A 1 173 ? -24.929 13.202 21.887 1.00 82.62 173 THR A CA 1
ATOM 1359 C C . THR A 1 173 ? -25.408 13.835 20.575 1.00 82.62 173 THR A C 1
ATOM 1361 O O . THR A 1 173 ? -26.361 14.612 20.575 1.00 82.62 173 THR A O 1
ATOM 1364 N N . GLU A 1 174 ? -24.753 13.535 19.450 1.00 79.88 174 GLU A N 1
ATOM 1365 C CA . GLU A 1 174 ? -25.165 14.001 18.120 1.00 79.88 174 GLU A CA 1
ATOM 1366 C C . GLU A 1 174 ? -26.502 13.368 17.693 1.00 79.88 174 GLU A C 1
ATOM 1368 O O . GLU A 1 174 ? -27.369 14.083 17.187 1.00 79.88 174 GLU A O 1
ATOM 1373 N N . LEU A 1 175 ? -26.717 12.078 17.972 1.00 77.75 175 LEU A N 1
ATOM 1374 C CA . LEU A 1 175 ? -27.993 11.390 17.745 1.00 77.75 175 LEU A CA 1
ATOM 1375 C C . LEU A 1 175 ? -29.117 11.959 18.618 1.00 77.75 175 LEU A C 1
ATOM 1377 O O . LEU A 1 175 ? -30.187 12.267 18.099 1.00 77.75 175 LEU A O 1
ATOM 1381 N N . ASP A 1 176 ? -28.876 12.165 19.912 1.00 77.94 176 ASP A N 1
ATOM 1382 C CA . AS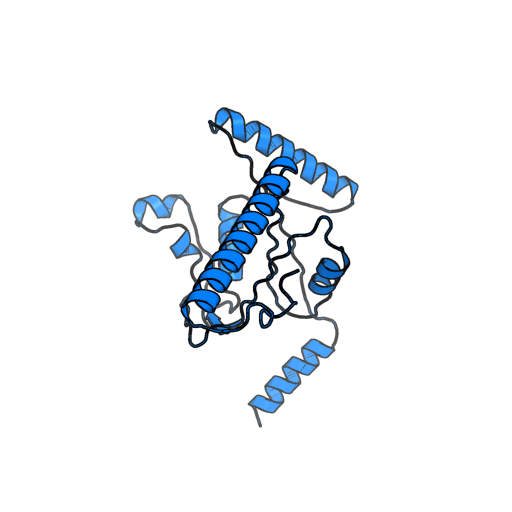P A 1 176 ? -29.855 12.751 20.833 1.00 77.94 176 ASP A CA 1
ATOM 1383 C C . ASP A 1 176 ? -30.216 14.178 20.419 1.00 77.94 176 ASP A C 1
ATOM 1385 O O . ASP A 1 176 ? -31.385 14.568 20.431 1.00 77.94 176 ASP A O 1
ATOM 1389 N N . ARG A 1 177 ? -29.225 14.960 19.975 1.00 81.25 177 ARG A N 1
ATOM 1390 C CA . ARG A 1 177 ? -29.468 16.289 19.415 1.00 81.25 177 ARG A CA 1
ATOM 1391 C C . ARG A 1 177 ? -30.319 16.219 18.149 1.00 81.25 177 ARG A C 1
ATOM 1393 O O . ARG A 1 177 ? -31.254 17.008 18.033 1.00 81.25 177 ARG A O 1
ATOM 1400 N N . SER A 1 178 ? -30.024 15.292 17.236 1.00 79.81 178 SER A N 1
ATOM 1401 C CA . SER A 1 178 ? -30.820 15.079 16.022 1.00 79.81 178 SER A CA 1
ATOM 1402 C C . SER A 1 178 ? -32.265 14.711 16.368 1.00 79.81 178 SER A C 1
ATOM 1404 O O . SER A 1 178 ? -33.189 15.325 15.840 1.00 79.81 178 SER A O 1
ATOM 1406 N N . LYS A 1 179 ? -32.469 13.794 17.327 1.00 78.94 179 LYS A N 1
ATOM 1407 C CA . LYS A 1 179 ? -33.799 13.424 17.835 1.00 78.94 179 LYS A CA 1
ATOM 1408 C C . LYS A 1 179 ? -34.541 14.632 18.413 1.00 78.94 179 LYS A C 1
ATOM 1410 O O . LYS A 1 179 ? -35.699 14.852 18.076 1.00 78.94 179 LYS A O 1
ATOM 1415 N N . ILE A 1 180 ? -33.886 15.454 19.239 1.00 78.19 180 ILE A N 1
ATOM 1416 C CA . ILE A 1 180 ? -34.500 16.661 19.821 1.00 78.19 180 ILE A CA 1
ATOM 1417 C C . ILE A 1 180 ? -34.854 17.690 18.738 1.00 78.19 180 ILE A C 1
ATOM 1419 O O . ILE A 1 180 ? -35.903 18.333 18.817 1.00 78.19 180 ILE A O 1
ATOM 1423 N N . GLU A 1 181 ? -33.984 17.903 17.750 1.00 81.00 181 GLU A N 1
ATOM 1424 C CA . GLU A 1 181 ? -34.250 18.835 16.650 1.00 81.00 181 GLU A CA 1
ATOM 1425 C C . GLU A 1 181 ? -35.432 18.361 15.789 1.00 81.00 181 GLU A C 1
ATOM 1427 O O . GLU A 1 181 ? -36.309 19.172 15.471 1.00 81.00 181 GLU A O 1
ATOM 1432 N N . GLU A 1 182 ? -35.526 17.061 15.499 1.00 75.94 182 GLU A N 1
ATOM 1433 C CA . GLU A 1 182 ? -36.681 16.467 14.815 1.00 75.94 182 GLU A CA 1
ATOM 1434 C C . GLU A 1 182 ? -37.967 16.574 15.641 1.00 75.94 182 GLU A C 1
ATOM 1436 O O . GLU A 1 182 ? -38.979 17.045 15.122 1.00 75.94 182 GLU A O 1
ATOM 1441 N N . GLN A 1 183 ? -37.929 16.262 16.940 1.00 72.31 183 GLN A N 1
ATOM 1442 C CA . GLN A 1 183 ? -39.078 16.421 17.840 1.00 72.31 183 GLN A CA 1
ATOM 1443 C C . GLN A 1 183 ? -39.559 17.875 17.908 1.00 72.31 183 GLN A C 1
ATOM 1445 O O . GLN A 1 183 ? -40.752 18.153 17.792 1.00 72.31 183 GLN A O 1
ATOM 1450 N N . LYS A 1 184 ? -38.641 18.843 18.031 1.00 77.38 184 LYS A N 1
ATOM 1451 C CA . LYS A 1 184 ? -38.989 20.274 18.014 1.00 77.38 184 LYS A CA 1
ATOM 1452 C C . LYS A 1 184 ? -39.631 20.690 16.694 1.00 77.38 184 LYS A C 1
ATOM 1454 O O . LYS A 1 184 ? -40.523 21.540 16.692 1.00 77.38 184 LYS A O 1
ATOM 1459 N N . LYS A 1 185 ? -39.175 20.127 15.573 1.00 78.50 185 LYS A N 1
ATOM 1460 C CA . LYS A 1 185 ? -39.757 20.374 14.252 1.00 78.50 185 LYS A CA 1
ATOM 1461 C C . LYS A 1 185 ? -41.156 19.760 14.135 1.00 78.50 185 LYS A C 1
ATOM 1463 O O . LYS A 1 185 ? -42.047 20.441 13.636 1.00 78.50 185 LYS A O 1
ATOM 1468 N N . ALA A 1 186 ? -41.365 18.546 14.646 1.00 68.00 186 ALA A N 1
ATOM 1469 C CA . ALA A 1 186 ? -42.662 17.866 14.666 1.00 68.00 186 ALA A CA 1
ATOM 1470 C C . ALA A 1 186 ? -43.706 18.626 15.503 1.00 68.00 186 ALA A C 1
ATOM 1472 O O . ALA A 1 186 ? -44.793 18.906 15.002 1.00 68.00 186 ALA A O 1
ATOM 1473 N N . ILE A 1 187 ? -43.334 19.086 16.707 1.00 70.06 187 ILE A N 1
ATOM 1474 C CA . ILE A 1 187 ? -44.195 19.911 17.577 1.00 70.06 187 ILE A CA 1
ATOM 1475 C C . ILE A 1 187 ? -44.597 21.216 16.880 1.00 70.06 187 ILE A C 1
ATOM 1477 O O . ILE A 1 187 ? -45.761 21.608 16.907 1.00 70.06 187 ILE A O 1
ATOM 1481 N N . ARG A 1 188 ? -43.649 21.896 16.217 1.00 70.06 188 ARG A N 1
ATOM 1482 C CA . ARG A 1 188 ? -43.935 23.129 15.458 1.00 70.06 188 ARG A CA 1
ATOM 1483 C C . ARG A 1 188 ? -44.835 22.891 14.247 1.00 70.06 188 ARG A C 1
ATOM 1485 O O . ARG A 1 188 ? -45.546 23.805 13.846 1.00 70.06 188 ARG A O 1
ATOM 1492 N N . ALA A 1 189 ? -44.771 21.702 13.658 1.00 73.00 189 ALA A N 1
ATOM 1493 C CA . ALA A 1 189 ? -45.576 21.309 12.509 1.00 73.00 189 ALA A CA 1
ATOM 1494 C C . ALA A 1 189 ? -46.930 20.679 12.897 1.00 73.00 189 ALA A C 1
ATOM 1496 O O . ALA A 1 189 ? -47.727 20.402 12.006 1.00 73.00 189 ALA A O 1
ATOM 1497 N N . GLY A 1 190 ? -47.207 20.487 14.194 1.00 64.62 190 GLY A N 1
ATOM 1498 C CA . GLY A 1 190 ? -48.477 19.955 14.698 1.00 64.62 190 GLY A CA 1
ATOM 1499 C C . GLY A 1 190 ? -48.661 18.442 14.530 1.00 64.62 190 GLY A C 1
ATOM 1500 O O . GLY A 1 190 ? -49.797 17.978 14.574 1.00 64.62 190 GLY A O 1
ATOM 1501 N N . TYR A 1 191 ? -47.578 17.682 14.323 1.00 59.88 191 TYR A N 1
ATOM 1502 C CA . TYR A 1 191 ? -47.614 16.214 14.276 1.00 59.88 191 TYR A CA 1
ATOM 1503 C C . TYR A 1 191 ? -47.449 15.605 15.675 1.00 59.88 191 TYR A C 1
ATOM 1505 O O . TYR A 1 191 ? -46.775 16.182 16.531 1.00 59.88 191 TYR A O 1
ATOM 1513 N N . ASP A 1 192 ? -48.046 14.429 15.886 1.00 56.66 192 ASP A N 1
ATOM 1514 C CA . ASP A 1 192 ? -47.919 13.657 17.125 1.00 56.66 192 ASP A CA 1
ATOM 1515 C C . ASP A 1 192 ? -46.496 13.087 17.283 1.00 56.66 192 ASP A C 1
ATOM 1517 O O . ASP A 1 192 ? -45.886 12.619 16.317 1.00 56.66 192 ASP A O 1
ATOM 1521 N N . ILE A 1 193 ? -45.953 13.162 18.499 1.00 57.06 193 ILE A N 1
ATOM 1522 C CA . ILE A 1 193 ? -44.537 12.886 18.814 1.00 57.06 193 ILE A CA 1
ATOM 1523 C C . ILE A 1 193 ? -44.226 11.381 18.739 1.00 57.06 193 ILE A C 1
ATOM 1525 O O . ILE A 1 193 ? -43.074 10.999 18.527 1.00 57.06 193 ILE A O 1
ATOM 1529 N N . ASP A 1 194 ? -45.254 10.536 18.823 1.00 56.12 194 ASP A N 1
ATOM 1530 C CA . ASP A 1 194 ? -45.137 9.073 18.823 1.00 56.12 194 ASP A CA 1
ATOM 1531 C C . ASP A 1 194 ? -44.929 8.456 17.420 1.00 56.12 194 ASP A C 1
ATOM 1533 O O . ASP A 1 194 ? -44.789 7.241 17.292 1.00 56.12 194 ASP A O 1
ATOM 1537 N N . ILE A 1 195 ? -44.843 9.266 16.353 1.00 55.84 195 ILE A N 1
ATOM 1538 C CA . ILE A 1 195 ? -44.559 8.816 14.969 1.00 55.84 195 ILE A CA 1
ATOM 1539 C C . ILE A 1 195 ? -43.060 8.955 14.627 1.00 55.84 195 ILE A C 1
ATOM 1541 O O . ILE A 1 195 ? -42.683 9.272 13.498 1.00 55.84 195 ILE A O 1
ATOM 1545 N N . ILE A 1 196 ? -42.164 8.754 15.595 1.00 53.09 196 ILE A N 1
ATOM 1546 C CA . ILE A 1 196 ? -40.727 8.629 15.309 1.00 53.09 196 ILE A CA 1
ATOM 1547 C C . ILE A 1 196 ? -40.421 7.134 15.161 1.00 53.09 196 ILE A C 1
ATOM 1549 O O . ILE A 1 196 ? -40.683 6.383 16.102 1.00 53.09 196 ILE A O 1
ATOM 1553 N N . PRO A 1 197 ? -39.889 6.668 14.012 1.00 48.22 197 PRO A N 1
ATOM 1554 C CA . PRO A 1 197 ? -39.572 5.258 13.822 1.00 48.22 197 PRO A CA 1
ATOM 1555 C C . PRO A 1 197 ? -38.619 4.781 14.919 1.00 48.22 197 PRO A C 1
ATOM 1557 O O . PRO A 1 197 ? -37.588 5.405 15.176 1.00 48.22 197 PRO A O 1
ATOM 1560 N N . SER A 1 198 ? -38.962 3.662 15.550 1.00 49.16 198 SER A N 1
ATOM 1561 C CA . SER A 1 198 ? -38.242 3.052 16.673 1.00 49.16 198 SER A CA 1
ATOM 1562 C C . SER A 1 198 ? -36.819 2.578 16.349 1.00 49.16 198 SER A C 1
ATOM 1564 O O . SER A 1 198 ? -36.093 2.182 17.255 1.00 49.16 198 SER A O 1
ATOM 1566 N N . ASP A 1 199 ? -36.387 2.652 15.092 1.00 49.00 199 ASP A N 1
ATOM 1567 C CA . ASP A 1 199 ? -35.143 2.037 14.605 1.00 49.00 199 ASP A CA 1
ATOM 1568 C C . ASP A 1 199 ? -33.893 2.926 14.771 1.00 49.00 199 ASP A C 1
ATOM 1570 O O . ASP A 1 199 ? -32.909 2.802 14.047 1.00 49.00 199 ASP A O 1
ATOM 1574 N N . LEU A 1 200 ? -33.918 3.830 15.753 1.00 44.97 200 LEU A N 1
ATOM 1575 C CA . LEU A 1 200 ? -32.775 4.648 16.187 1.00 44.97 200 LEU A CA 1
ATOM 1576 C C . LEU A 1 200 ? -32.430 4.422 17.672 1.00 44.97 200 LEU A C 1
ATOM 1578 O O . LEU A 1 200 ? -31.815 5.291 18.301 1.00 44.97 200 LEU A O 1
ATOM 1582 N N . ALA A 1 201 ? -32.879 3.305 18.250 1.00 38.66 201 ALA A N 1
ATOM 1583 C CA . ALA A 1 201 ? -32.495 2.838 19.583 1.00 38.66 201 ALA A CA 1
ATOM 1584 C C . ALA A 1 201 ? -31.280 1.902 19.520 1.00 38.66 201 ALA A C 1
ATOM 1586 O O . ALA A 1 201 ? -31.225 1.065 18.593 1.00 38.66 201 ALA A O 1
#

pLDDT: mean 81.68, std 13.2, range [38.66, 96.0]

Radius of gyration: 24.99 Å; Cα contacts (8 Å, |Δi|>4): 105; chains: 1; bounding box: 67×49×58 Å

Foldseek 3Di:
DVVVVVVVVVVVQLVVPPLVDDDDDDDDDADDDDDPVVRVVVVVVVVVVVCVVCVVVVHHDDDDDPLRVLVVLLCVLPVVVPDDQDDDPVVCVVPVDDSCVRRAAPDWADDDPFWIDRHPDIDGDDDDDDDDPDDDCVVVVVVVPDSDDDDDDDDDDDDDPVNVVVVVVVVVVVLVVVLVVVQVVCVVVVHDNVPDPPVSD

Secondary structure (DSSP, 8-state):
-HHHHHHHHHHHHHHTS----------------S-HHHHHHHHHHHHHHHHHHHHHTT-------HHHHHHHHHHHH-TTS-S-----HHHHHHH---TTTTT--S-EEE-SSSEEEETTEEEE--------S---HHHHHHHHH--S---------PPPHHHHHHHHHHHHHHHHHHHHHHHHHHHHHT--TT-S-STT-

Mean predicted aligned error: 13.0 Å

Sequence (201 aa):
DVRAEYSQMLRQQLAKGNNGLTKTKFITFGVEGESMAQVKPRLDHIQNDLLNNFHRLGVQAKPLNGVQRLKLMHDMFNMDGASKFHFDWKDLVKSGLSVKDAIAPTAFAFKNSRTFQMGGIFCAASFLSITASDISDQLLKDFLDMDSSQIVTMHIQSVDQNRAIKTVKRTITELDRSKIEEQKKAIRAGYDIDIIPSDLA

Organism: NCBI:txid2935520

Solvent-accessible surface area (backbone atoms only — not comparable to full-atom values): 13009 Å² total; per-residue (Å²): 106,71,71,58,53,53,52,49,51,52,51,51,52,61,67,64,72,73,63,80,78,76,85,81,88,85,86,87,85,87,76,88,68,96,42,70,83,64,34,48,62,55,49,54,49,54,50,52,52,52,46,50,54,34,48,76,72,74,40,92,73,79,91,75,54,74,69,56,48,46,48,52,51,19,48,71,38,31,74,74,62,84,62,80,85,68,87,58,82,76,53,35,80,76,67,77,51,56,78,60,71,58,26,57,42,91,43,76,47,76,84,52,96,49,40,34,34,41,50,89,39,81,47,72,68,87,87,85,89,83,92,65,99,70,78,70,64,62,63,57,48,52,67,67,68,52,97,63,98,75,88,84,85,85,87,86,76,89,69,55,67,71,58,46,53,50,50,54,52,50,52,50,53,52,49,53,48,50,53,50,52,50,49,54,50,34,57,75,70,71,48,74,81,84,77,58,78,78,88,82,117

Nearest PDB structures (foldseek):
  8dqg-assembly1_A  TM=1.972E-01  e=7.165E+00  Methanomethylophilus alvi
  8dqh-assembly1_D  TM=2.199E-01  e=9.278E+00  Methanomethylophilus alvi